Protein AF-A0A1G1SVS0-F1 (afdb_monomer_lite)

Radius of gyration: 19.24 Å; chains: 1; bounding box: 48×34×49 Å

Structure (mmCIF, N/CA/C/O backbone):
data_AF-A0A1G1SVS0-F1
#
_entry.id   AF-A0A1G1SVS0-F1
#
loop_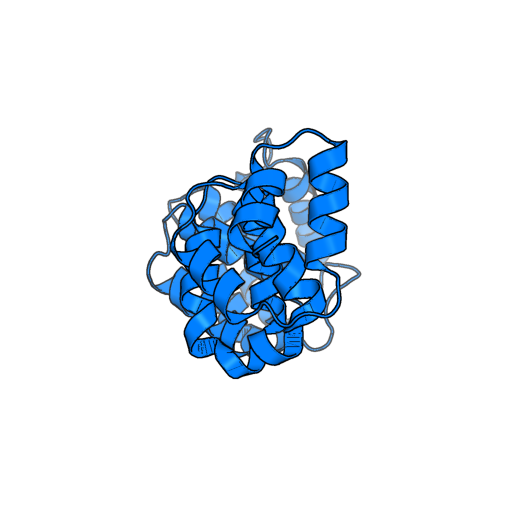
_atom_site.group_PDB
_atom_site.id
_atom_site.type_symbol
_atom_site.label_atom_id
_atom_site.label_alt_id
_atom_site.label_comp_id
_atom_site.label_asym_id
_atom_site.label_entity_id
_atom_site.label_seq_id
_atom_site.pdbx_PDB_ins_code
_atom_site.Cartn_x
_atom_site.Cartn_y
_atom_site.Cartn_z
_atom_site.occupancy
_atom_site.B_iso_or_equiv
_atom_site.auth_seq_id
_atom_site.auth_comp_id
_atom_site.auth_asym_id
_atom_site.auth_atom_id
_atom_site.pdbx_PDB_model_num
ATOM 1 N N . MET A 1 1 ? -18.507 10.002 26.549 1.00 77.00 1 MET A N 1
ATOM 2 C CA . MET A 1 1 ? -19.129 10.012 25.207 1.00 77.00 1 MET A CA 1
ATOM 3 C C . MET A 1 1 ? -18.741 8.711 24.516 1.00 77.00 1 MET A C 1
ATOM 5 O O . MET A 1 1 ? -17.647 8.225 24.790 1.00 77.00 1 MET A O 1
ATOM 9 N N . ASP A 1 2 ? -19.626 8.103 23.727 1.00 88.88 2 ASP A N 1
ATOM 10 C CA . ASP A 1 2 ? -19.301 6.866 23.001 1.00 88.88 2 ASP A CA 1
ATOM 11 C C . ASP A 1 2 ? -18.338 7.143 21.829 1.00 88.88 2 ASP A C 1
ATOM 13 O O . ASP A 1 2 ? -18.106 8.294 21.451 1.00 88.88 2 ASP A O 1
ATOM 17 N N . THR A 1 3 ? -17.722 6.098 21.269 1.00 87.56 3 THR A N 1
ATOM 18 C CA . THR A 1 3 ? -16.727 6.240 20.186 1.00 87.56 3 THR A CA 1
ATOM 19 C C . THR A 1 3 ? -17.317 6.907 18.947 1.00 87.56 3 THR A C 1
ATOM 21 O O . THR A 1 3 ? -16.656 7.743 18.332 1.00 87.56 3 THR A O 1
ATOM 24 N N . ARG A 1 4 ? -18.580 6.610 18.614 1.00 86.94 4 ARG A N 1
ATOM 25 C CA . ARG A 1 4 ? -19.286 7.235 17.486 1.00 86.94 4 ARG A CA 1
ATOM 26 C C . ARG A 1 4 ? -19.493 8.736 17.703 1.00 86.94 4 ARG A C 1
ATOM 28 O O . ARG A 1 4 ? -19.224 9.509 16.788 1.00 86.94 4 ARG A O 1
ATOM 35 N N . GLY A 1 5 ? -19.901 9.166 18.898 1.00 86.19 5 GLY A N 1
ATOM 36 C CA . GLY A 1 5 ? -20.032 10.582 19.242 1.00 86.19 5 GLY A CA 1
ATOM 37 C C . GLY A 1 5 ? -18.696 11.325 19.203 1.00 86.19 5 GLY A C 1
ATOM 38 O O . GLY A 1 5 ? -18.615 12.413 18.635 1.00 86.19 5 GLY A O 1
ATOM 39 N N . LEU A 1 6 ? -17.624 10.712 19.716 1.00 88.69 6 LEU A N 1
ATOM 40 C CA . LEU A 1 6 ? -16.278 11.291 19.640 1.00 88.69 6 LEU A CA 1
ATOM 41 C C . LEU A 1 6 ? -15.803 11.430 18.190 1.00 88.69 6 LEU A C 1
ATOM 43 O O . LEU A 1 6 ? -15.316 12.486 17.798 1.00 88.69 6 LEU A O 1
ATOM 47 N N . LEU A 1 7 ? -15.993 10.405 17.359 1.00 87.19 7 LEU A N 1
ATOM 48 C CA . LEU A 1 7 ? -15.605 10.466 15.949 1.00 87.19 7 LEU A CA 1
ATOM 49 C C . LEU A 1 7 ? -16.485 11.417 15.132 1.00 87.19 7 LEU A C 1
ATOM 51 O O . LEU A 1 7 ? -16.004 12.035 14.183 1.00 87.19 7 LEU A O 1
ATOM 55 N N . TRP A 1 8 ? -17.744 11.609 15.525 1.00 88.50 8 TRP A N 1
ATOM 56 C CA . TRP A 1 8 ? -18.583 12.651 14.946 1.00 88.50 8 TRP A CA 1
ATOM 57 C C . TRP A 1 8 ? -18.017 14.049 15.224 1.00 88.50 8 TRP A C 1
ATOM 59 O O . TRP A 1 8 ? -17.939 14.850 14.289 1.00 88.50 8 TRP A O 1
ATOM 69 N N . LEU A 1 9 ? -17.554 14.319 16.454 1.00 87.88 9 LEU A N 1
ATOM 70 C CA . LEU A 1 9 ? -16.856 15.566 16.799 1.00 87.88 9 LEU A CA 1
ATOM 71 C C . LEU A 1 9 ? -15.530 15.702 16.046 1.00 87.88 9 LEU A C 1
ATOM 73 O O . LEU A 1 9 ? -15.202 16.783 15.568 1.00 87.88 9 LEU A O 1
ATOM 77 N N . VAL A 1 10 ? -14.798 14.604 15.853 1.00 85.50 10 VAL A N 1
ATOM 78 C CA . VAL A 1 10 ? -13.591 14.601 15.016 1.00 85.50 10 VAL A CA 1
ATOM 79 C C . VAL A 1 10 ? -13.916 14.989 13.570 1.00 85.50 10 VAL A C 1
ATOM 81 O O . VAL A 1 10 ? -13.176 15.754 12.957 1.00 85.50 10 VAL A O 1
ATOM 84 N N . GLY A 1 11 ? -15.016 14.484 13.011 1.00 84.69 11 GLY A N 1
ATOM 85 C CA . GLY A 1 11 ? -15.427 14.779 11.640 1.00 84.69 11 GLY A CA 1
ATOM 86 C C . GLY A 1 11 ? -15.972 16.197 11.451 1.00 84.69 11 GLY A C 1
ATOM 87 O O . GLY A 1 11 ? -15.634 16.851 10.464 1.00 84.69 11 GLY A O 1
ATOM 88 N N . ASN A 1 12 ? -16.798 16.667 12.392 1.00 87.69 12 ASN A N 1
ATOM 89 C CA . ASN A 1 12 ? -17.713 17.800 12.192 1.00 87.69 12 ASN A CA 1
ATOM 90 C C . ASN A 1 12 ? -17.598 18.909 13.248 1.00 87.69 12 ASN A C 1
ATOM 92 O O . ASN A 1 12 ? -18.193 19.970 13.074 1.00 87.69 12 ASN A O 1
ATOM 96 N N . GLY A 1 13 ? -16.878 18.665 14.342 1.00 84.62 13 GLY A N 1
ATOM 97 C CA . GLY A 1 13 ? -16.718 19.614 15.435 1.00 84.62 13 GLY A CA 1
ATOM 98 C C . GLY A 1 13 ? -15.754 20.752 15.108 1.00 84.62 13 GLY A C 1
ATOM 99 O O . GLY A 1 13 ? -14.984 20.714 14.139 1.00 84.62 13 GLY A O 1
ATOM 100 N N . SER A 1 14 ? -15.790 21.769 15.964 1.00 88.88 14 SER A N 1
ATOM 101 C CA . SER A 1 14 ? -14.784 22.827 16.038 1.00 88.88 14 SER A CA 1
ATOM 102 C C . SER A 1 14 ? -13.388 22.263 16.331 1.00 88.88 14 SER A C 1
ATOM 104 O O . SER A 1 14 ? -13.218 21.095 16.682 1.00 88.88 14 SER A O 1
ATOM 106 N N . GLN A 1 15 ? -12.356 23.096 16.190 1.00 84.44 15 GLN A N 1
ATOM 107 C CA . GLN A 1 15 ? -10.979 22.672 16.452 1.00 84.44 15 GLN A CA 1
ATOM 108 C C . GLN A 1 15 ? -10.775 22.207 17.906 1.00 84.44 15 GLN A C 1
ATOM 110 O O . GLN A 1 15 ? -10.107 21.199 18.132 1.00 84.44 15 GLN A O 1
ATOM 115 N N . ASP A 1 16 ? -11.395 22.881 18.874 1.00 88.25 16 ASP A N 1
ATOM 116 C CA . ASP A 1 16 ? -11.305 22.504 20.289 1.00 88.25 16 ASP A CA 1
ATOM 117 C C . ASP A 1 16 ? -12.024 21.176 20.562 1.00 88.25 16 ASP A C 1
ATOM 119 O O . ASP A 1 16 ? -11.475 20.298 21.228 1.00 88.25 16 ASP A O 1
ATOM 123 N N . GLU A 1 17 ? -13.217 20.984 19.989 1.00 89.06 17 GLU A N 1
ATOM 124 C CA . GLU A 1 17 ? -13.961 19.720 20.086 1.00 89.06 17 GLU A CA 1
ATOM 125 C C . GLU A 1 17 ? -13.204 18.564 19.427 1.00 89.06 17 GLU A C 1
ATOM 127 O O . GLU A 1 17 ? -13.187 17.457 19.960 1.00 89.06 17 GLU A O 1
ATOM 132 N N . PHE A 1 18 ? -12.531 18.821 18.303 1.00 85.31 18 PHE A N 1
ATOM 133 C CA . PHE A 1 18 ? -11.664 17.849 17.646 1.00 85.31 18 PHE A CA 1
ATOM 134 C C . PHE A 1 18 ? -10.522 17.405 18.567 1.00 85.31 18 PHE A C 1
ATOM 136 O O . PHE A 1 18 ? -10.304 16.204 18.728 1.00 85.31 18 PHE A O 1
ATOM 143 N N . HIS A 1 19 ? -9.811 18.344 19.201 1.00 85.06 19 HIS A N 1
ATOM 144 C CA . HIS A 1 19 ? -8.707 18.009 20.104 1.00 85.06 19 HIS A CA 1
ATOM 145 C C . HIS A 1 19 ? -9.191 17.249 21.345 1.00 85.06 19 HIS A C 1
ATOM 147 O O . HIS A 1 19 ? -8.640 16.195 21.661 1.00 85.06 19 HIS A O 1
ATOM 153 N N . GLN A 1 20 ? -10.272 17.707 21.983 1.00 88.56 20 GLN A N 1
ATOM 154 C CA . GLN A 1 20 ? -10.871 17.010 23.128 1.00 88.56 20 GLN A CA 1
ATOM 155 C C . GLN A 1 20 ? -11.375 15.610 22.764 1.00 88.56 20 GLN A C 1
ATOM 157 O O . GLN A 1 20 ? -11.298 14.688 23.579 1.00 88.56 20 GLN A O 1
ATOM 162 N N . ALA A 1 21 ? -11.910 15.434 21.553 1.00 87.88 21 ALA A N 1
ATOM 163 C CA . ALA A 1 21 ? -12.371 14.136 21.092 1.00 87.88 21 ALA A CA 1
ATOM 164 C C . ALA A 1 21 ? -11.205 13.171 20.846 1.00 87.88 21 ALA A C 1
ATOM 166 O O . ALA A 1 21 ? -11.308 12.001 21.208 1.00 87.88 21 ALA A O 1
ATOM 167 N N . LEU A 1 22 ? -10.084 13.652 20.297 1.00 83.88 22 LEU A N 1
ATOM 168 C CA . LEU A 1 22 ? -8.873 12.843 20.138 1.00 83.88 22 LEU A CA 1
ATOM 169 C C . LEU A 1 22 ? -8.280 12.410 21.482 1.00 83.88 22 LEU A C 1
ATOM 171 O O . LEU A 1 22 ? -7.935 11.241 21.627 1.00 83.88 22 LEU A O 1
ATOM 175 N N . GLU A 1 23 ? -8.210 13.307 22.467 1.00 85.81 23 GLU A N 1
ATOM 176 C CA . GLU A 1 23 ? -7.739 12.967 23.819 1.00 85.81 23 GLU A CA 1
ATOM 177 C C . GLU A 1 23 ? -8.610 11.880 24.462 1.00 85.81 23 GLU A C 1
ATOM 179 O O . GLU A 1 23 ? -8.099 10.920 25.034 1.00 85.81 23 GLU A O 1
ATOM 184 N N . GLN A 1 24 ? -9.933 11.978 24.311 1.00 87.06 24 GLN A N 1
ATOM 185 C CA . GLN A 1 24 ? -10.859 10.962 24.817 1.00 87.06 24 GLN A CA 1
ATOM 186 C C . GLN A 1 24 ? -10.792 9.642 24.039 1.00 87.06 24 GLN A C 1
ATOM 188 O O . GLN A 1 24 ? -11.036 8.583 24.608 1.00 87.06 24 GLN A O 1
ATOM 193 N N . LEU A 1 25 ? -10.463 9.662 22.747 1.00 86.12 25 LEU A N 1
ATOM 194 C CA . LEU A 1 25 ? -10.218 8.433 21.984 1.00 86.12 25 LEU A CA 1
ATOM 195 C C . LEU A 1 25 ? -8.907 7.740 22.407 1.00 86.12 25 LEU A C 1
ATOM 197 O O . LEU A 1 25 ? -8.748 6.540 22.169 1.00 86.12 25 LEU A O 1
ATOM 201 N N . ASP A 1 26 ? -7.999 8.464 23.067 1.00 81.69 26 ASP A N 1
ATOM 202 C CA . ASP A 1 26 ? -6.721 7.961 23.585 1.00 81.69 26 ASP A CA 1
ATOM 203 C C . ASP A 1 26 ? -6.761 7.569 25.082 1.00 81.69 26 ASP A C 1
ATOM 205 O O . ASP A 1 26 ? -5.770 7.106 25.640 1.00 81.69 26 ASP A O 1
ATOM 209 N N . ASP A 1 27 ? -7.924 7.658 25.736 1.00 84.12 27 ASP A N 1
ATOM 210 C CA . ASP A 1 27 ? -8.143 7.506 27.191 1.00 84.12 27 ASP A CA 1
ATOM 211 C C . ASP A 1 27 ? -7.870 6.112 27.809 1.00 84.12 27 ASP A C 1
ATOM 213 O O . ASP A 1 27 ? -8.258 5.839 28.944 1.00 84.12 27 ASP A O 1
ATOM 217 N N . GLY A 1 28 ? -7.211 5.203 27.089 1.00 74.62 28 GLY A N 1
ATOM 218 C CA . GLY A 1 28 ? -6.946 3.838 27.568 1.00 74.62 28 GLY A CA 1
ATOM 219 C C . GLY A 1 28 ? -8.071 2.827 27.319 1.00 74.62 28 GLY A C 1
ATOM 220 O O . GLY A 1 28 ? -7.813 1.628 27.420 1.00 74.62 28 GLY A O 1
ATOM 221 N N . ASN A 1 29 ? -9.280 3.257 26.936 1.00 83.88 29 ASN A N 1
ATOM 222 C CA . ASN A 1 29 ? -10.368 2.322 26.646 1.00 83.88 29 ASN A CA 1
ATOM 223 C C . ASN A 1 29 ? -10.099 1.533 25.357 1.00 83.88 29 ASN A C 1
ATOM 225 O O . ASN A 1 29 ? -9.606 2.073 24.363 1.00 83.88 29 ASN A O 1
ATOM 229 N N . ASN A 1 30 ? -10.431 0.238 25.360 1.00 89.50 30 ASN A N 1
ATOM 230 C CA . ASN A 1 30 ? -10.335 -0.590 24.162 1.00 89.50 30 ASN A CA 1
ATOM 231 C C . ASN A 1 30 ? -11.532 -0.316 23.240 1.00 89.50 30 ASN A C 1
ATOM 233 O O . ASN A 1 30 ? -12.653 -0.697 23.561 1.00 89.50 30 ASN A O 1
ATOM 237 N N . ARG A 1 31 ? -11.273 0.329 22.100 1.00 92.75 31 ARG A N 1
ATOM 238 C CA . ARG A 1 31 ? -12.267 0.730 21.093 1.00 92.75 31 ARG A CA 1
ATOM 239 C C . ARG A 1 31 ? -12.054 0.016 19.751 1.00 92.75 31 ARG A C 1
ATOM 241 O O . ARG A 1 31 ? -12.618 0.424 18.745 1.00 92.75 31 ARG A O 1
ATOM 248 N N . TYR A 1 32 ? -11.220 -1.027 19.719 1.00 94.44 32 TYR A N 1
ATOM 249 C CA . TYR A 1 32 ? -10.745 -1.662 18.485 1.00 94.44 32 TYR A CA 1
ATOM 250 C C . TYR A 1 32 ? -11.874 -2.083 17.530 1.00 94.44 32 TYR A C 1
ATOM 252 O O . TYR A 1 32 ? -11.902 -1.635 16.386 1.00 94.44 32 TYR A O 1
ATOM 260 N N . SER A 1 33 ? -12.833 -2.885 18.004 1.00 94.62 33 SER A N 1
ATOM 261 C CA . SER A 1 33 ? -13.932 -3.382 17.165 1.00 94.62 33 SER A CA 1
ATOM 262 C C . SER A 1 33 ? -14.814 -2.250 16.633 1.00 94.62 33 SER A C 1
ATOM 264 O O . SER A 1 33 ? -15.162 -2.243 15.458 1.00 94.62 33 SER A O 1
ATOM 266 N N . GLU A 1 34 ? -15.102 -1.247 17.467 1.00 94.44 34 GLU A N 1
ATOM 267 C CA . GLU A 1 34 ? -15.905 -0.082 17.079 1.00 94.44 34 GLU A CA 1
ATOM 268 C C . GLU A 1 34 ? -15.209 0.746 15.987 1.00 94.44 34 GLU A C 1
ATOM 270 O O . GLU A 1 34 ? -15.863 1.247 15.077 1.00 94.44 34 GLU A O 1
ATOM 275 N N . LEU A 1 35 ? -13.876 0.870 16.034 1.00 95.19 35 LEU A N 1
ATOM 276 C CA . LEU A 1 35 ? -13.105 1.547 14.986 1.00 95.19 35 LEU A CA 1
ATOM 277 C C . LEU A 1 35 ? -13.173 0.792 13.652 1.00 95.19 35 LEU A C 1
ATOM 279 O O . LEU A 1 35 ? -13.313 1.430 12.610 1.00 95.19 35 LEU A O 1
ATOM 283 N N . LEU A 1 36 ? -13.098 -0.544 13.670 1.00 96.88 36 LEU A N 1
ATOM 284 C CA . LEU A 1 36 ? -13.235 -1.355 12.454 1.00 96.88 36 LEU A CA 1
ATOM 285 C C . LEU A 1 36 ? -14.641 -1.256 11.852 1.00 96.88 36 LEU A C 1
ATOM 287 O O . LEU A 1 36 ? -14.769 -1.085 10.641 1.00 96.88 36 LEU A O 1
ATOM 291 N N . GLU A 1 37 ? -15.682 -1.303 12.687 1.00 96.06 37 GLU A N 1
ATOM 292 C CA . GLU A 1 37 ? -17.070 -1.095 12.253 1.00 96.06 37 GLU A CA 1
ATOM 293 C C . GLU A 1 37 ? -17.245 0.276 11.591 1.00 96.06 37 GLU A C 1
ATOM 295 O O . GLU A 1 37 ? -17.823 0.387 10.512 1.00 96.06 37 GLU A O 1
ATOM 300 N N . ILE A 1 38 ? -16.684 1.330 12.190 1.00 94.44 38 ILE A N 1
ATOM 301 C CA . ILE A 1 38 ? -16.775 2.682 11.632 1.00 94.44 38 ILE A CA 1
ATOM 302 C C . ILE A 1 38 ? -16.002 2.797 10.317 1.00 94.44 38 ILE A C 1
ATOM 304 O O . ILE A 1 38 ? -16.480 3.470 9.407 1.00 94.44 38 ILE A O 1
ATOM 308 N N . ILE A 1 39 ? -14.849 2.138 10.172 1.00 96.25 39 ILE A N 1
ATOM 309 C CA . ILE A 1 39 ? -14.136 2.089 8.886 1.00 96.25 39 ILE A CA 1
ATOM 310 C C . ILE A 1 39 ? -14.988 1.411 7.809 1.00 96.25 39 ILE A C 1
ATOM 312 O O . ILE A 1 39 ? -15.012 1.883 6.676 1.00 96.25 39 ILE A O 1
ATOM 316 N N . ALA A 1 40 ? -15.703 0.339 8.155 1.00 96.31 40 ALA A N 1
ATOM 317 C CA . ALA A 1 40 ? -16.560 -0.377 7.216 1.00 96.31 40 ALA A CA 1
ATOM 318 C C . ALA A 1 40 ? -17.802 0.429 6.781 1.00 96.31 40 ALA A C 1
ATOM 320 O O . ALA A 1 40 ? -18.284 0.252 5.663 1.00 96.31 40 ALA A O 1
ATOM 321 N N . GLU A 1 41 ? -18.327 1.301 7.648 1.00 94.94 41 GLU A N 1
ATOM 322 C CA . GLU A 1 41 ? -19.583 2.035 7.420 1.00 94.94 41 GLU A CA 1
ATOM 323 C C . GLU A 1 41 ? -19.389 3.488 6.951 1.00 94.94 41 GLU A C 1
ATOM 325 O O . GLU A 1 41 ? -20.282 4.069 6.328 1.00 94.94 41 GLU A O 1
ATOM 330 N N . SER A 1 42 ? -18.262 4.118 7.288 1.00 92.19 42 SER A N 1
ATOM 331 C CA . SER A 1 42 ? -18.071 5.559 7.111 1.00 92.19 42 SER A CA 1
ATOM 332 C C . SER A 1 42 ? -17.693 5.933 5.681 1.00 92.19 42 SER A C 1
ATOM 334 O O . SER A 1 42 ? -16.734 5.422 5.111 1.00 92.19 42 SER A O 1
ATOM 336 N N . SER A 1 43 ? -18.375 6.945 5.143 1.00 92.00 43 SER A N 1
ATOM 337 C CA . SER A 1 43 ? -17.992 7.633 3.904 1.00 92.00 43 SER A CA 1
ATOM 338 C C . SER A 1 43 ? -17.229 8.943 4.152 1.00 92.00 43 SER A C 1
ATOM 340 O O . SER A 1 43 ? -16.999 9.711 3.220 1.00 92.00 43 SER A O 1
ATOM 342 N N . ASN A 1 44 ? -16.905 9.268 5.410 1.00 92.56 44 ASN A N 1
ATOM 343 C CA . ASN A 1 44 ? -16.228 10.511 5.777 1.00 92.56 44 ASN A CA 1
ATOM 344 C C . ASN A 1 44 ? -14.718 10.277 5.926 1.00 92.56 44 ASN A C 1
ATOM 346 O O . ASN A 1 44 ? -14.273 9.676 6.906 1.00 92.56 44 ASN A O 1
ATOM 350 N N . ASN A 1 45 ? -13.931 10.819 4.994 1.00 93.44 45 ASN A N 1
ATOM 351 C CA . ASN A 1 45 ? -12.476 10.637 4.950 1.00 93.44 45 ASN A CA 1
ATOM 352 C C . ASN A 1 45 ? -11.755 11.126 6.211 1.00 93.44 45 ASN A C 1
ATOM 354 O O . ASN A 1 45 ? -10.788 10.504 6.639 1.00 93.44 45 ASN A O 1
ATOM 358 N N . ARG A 1 46 ? -12.235 12.194 6.861 1.00 91.19 46 ARG A N 1
ATOM 359 C CA . ARG A 1 46 ? -11.635 12.692 8.109 1.00 91.19 46 ARG A CA 1
ATOM 360 C C . ARG A 1 46 ? -11.814 11.689 9.247 1.00 91.19 46 ARG A C 1
ATOM 362 O O . ARG A 1 46 ? -10.880 11.454 10.008 1.00 91.19 46 ARG A O 1
ATOM 369 N N . ILE A 1 47 ? -12.991 11.064 9.331 1.00 92.75 47 ILE A N 1
ATOM 370 C CA . ILE A 1 47 ? -13.261 9.988 10.294 1.00 92.75 47 ILE A CA 1
ATOM 371 C C . ILE A 1 47 ? -12.398 8.765 9.972 1.00 92.75 47 ILE A C 1
ATOM 373 O O . ILE A 1 47 ? -11.755 8.236 10.878 1.00 92.75 47 ILE A O 1
ATOM 377 N N . LEU A 1 48 ? -12.337 8.348 8.701 1.00 95.69 48 LEU A N 1
ATOM 378 C CA . LEU A 1 48 ? -11.517 7.211 8.264 1.00 95.69 48 LEU A CA 1
ATOM 379 C C . LEU A 1 48 ? -10.038 7.420 8.600 1.00 95.69 48 LEU A C 1
ATOM 381 O O . LEU A 1 48 ? -9.419 6.551 9.210 1.00 95.69 48 LEU A O 1
ATOM 385 N N . PHE A 1 49 ? -9.493 8.595 8.277 1.00 94.31 49 PHE A N 1
ATOM 386 C CA . PHE A 1 49 ? -8.120 8.974 8.600 1.00 94.31 49 PHE A CA 1
ATOM 387 C C . PHE A 1 49 ? -7.843 8.842 10.101 1.00 94.31 49 PHE A C 1
ATOM 389 O O . PHE A 1 49 ? -6.869 8.201 10.495 1.00 94.31 49 PHE A O 1
ATOM 396 N N . CYS A 1 50 ? -8.713 9.397 10.949 1.00 92.31 50 CYS A N 1
ATOM 397 C CA . CYS A 1 50 ? -8.538 9.323 12.396 1.00 92.31 50 CYS A CA 1
ATOM 398 C C . CYS A 1 50 ? -8.670 7.894 12.936 1.00 92.31 50 CYS A C 1
ATOM 400 O O . CYS A 1 50 ? -7.880 7.509 13.796 1.00 92.31 50 CYS A O 1
ATOM 402 N N . CYS A 1 51 ? -9.602 7.090 12.417 1.00 95.00 51 CYS A N 1
ATOM 403 C CA . CYS A 1 51 ? -9.726 5.685 12.810 1.00 95.00 51 CYS A CA 1
ATOM 404 C C . CYS A 1 51 ? -8.449 4.908 12.477 1.00 95.00 51 CYS A C 1
ATOM 406 O O . CYS A 1 51 ? -7.902 4.229 13.344 1.00 95.00 51 CYS A O 1
ATOM 408 N N . LEU A 1 52 ? -7.931 5.059 11.254 1.00 96.88 52 LEU A N 1
ATOM 409 C CA . LEU A 1 52 ? -6.691 4.410 10.825 1.00 96.88 52 LEU A CA 1
ATOM 410 C C . LEU A 1 52 ? -5.489 4.866 11.664 1.00 96.88 52 LEU A C 1
ATOM 412 O O . LEU A 1 52 ? -4.699 4.034 12.099 1.00 96.88 52 LEU A O 1
ATOM 416 N N . GLU A 1 53 ? -5.368 6.165 11.948 1.00 94.69 53 GLU A N 1
ATOM 417 C CA . GLU A 1 53 ? -4.298 6.709 12.794 1.00 94.69 53 GLU A CA 1
ATOM 418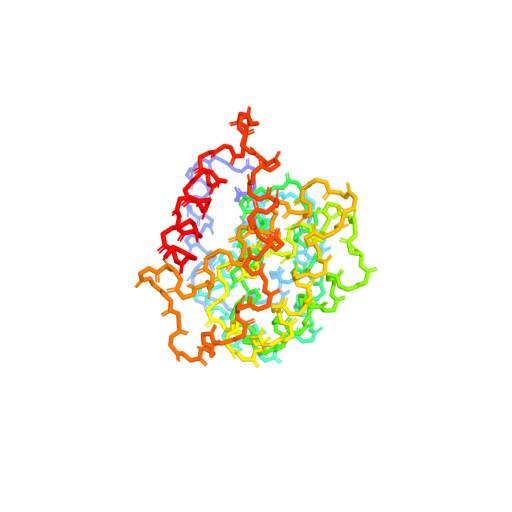 C C . GLU A 1 53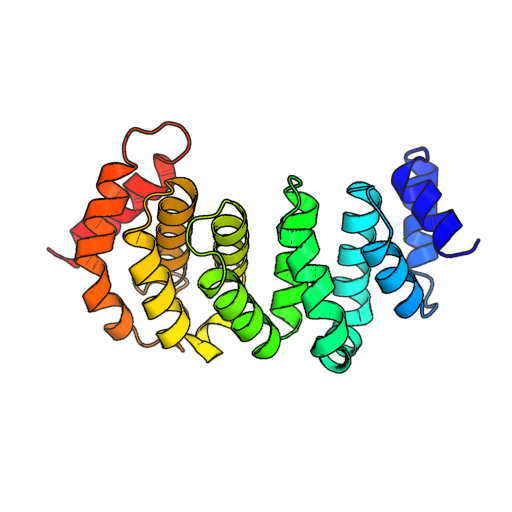 ? -4.316 6.098 14.204 1.00 94.69 53 GLU A C 1
ATOM 420 O O . GLU A 1 53 ? -3.267 5.717 14.731 1.00 94.69 53 GLU A O 1
ATOM 425 N N . ILE A 1 54 ? -5.500 5.975 14.814 1.00 92.88 54 ILE A N 1
ATOM 426 C CA . ILE A 1 54 ? -5.661 5.368 16.142 1.00 92.88 54 ILE A CA 1
ATOM 427 C C . ILE A 1 54 ? -5.321 3.874 16.092 1.00 92.88 54 ILE A C 1
ATOM 429 O O . ILE A 1 54 ? -4.581 3.393 16.952 1.00 92.88 54 ILE A O 1
ATOM 433 N N . LEU A 1 55 ? -5.803 3.148 15.075 1.00 95.50 55 LEU A N 1
ATOM 434 C CA . LEU A 1 55 ? -5.489 1.729 14.874 1.00 95.50 55 LEU A CA 1
ATOM 435 C C . LEU A 1 55 ? -3.981 1.484 14.770 1.00 95.50 55 LEU A C 1
ATOM 437 O O . LEU A 1 55 ? -3.452 0.635 15.484 1.00 95.50 55 LEU A O 1
ATOM 441 N N . ILE A 1 56 ? -3.281 2.274 13.955 1.00 95.31 56 ILE A N 1
ATOM 442 C CA . ILE A 1 56 ? -1.826 2.179 13.771 1.00 95.31 56 ILE A CA 1
ATOM 443 C C . ILE A 1 56 ? -1.081 2.436 15.086 1.00 95.31 56 ILE A C 1
ATOM 445 O O . ILE A 1 56 ? -0.141 1.714 15.411 1.00 95.31 56 ILE A O 1
ATOM 449 N N . LYS A 1 57 ? -1.483 3.461 15.848 1.00 93.25 57 LYS A N 1
ATOM 450 C CA . L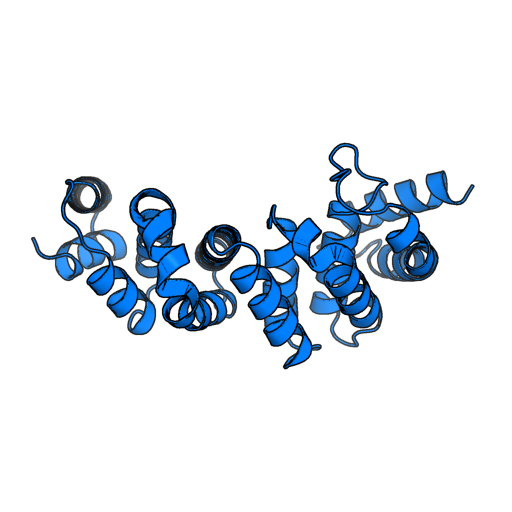YS A 1 57 ? -0.773 3.872 17.070 1.00 93.25 57 LYS A CA 1
ATOM 451 C C . LYS A 1 57 ? -1.026 2.964 18.266 1.00 93.25 57 LYS A C 1
ATOM 453 O O . LYS A 1 57 ? -0.115 2.760 19.064 1.00 93.25 57 LYS A O 1
ATOM 458 N N . ARG A 1 58 ? -2.257 2.473 18.429 1.00 93.00 58 ARG A N 1
ATOM 459 C CA . ARG A 1 58 ? -2.699 1.818 19.673 1.00 93.00 58 ARG A CA 1
ATOM 460 C C . ARG A 1 58 ? -2.931 0.322 19.527 1.00 93.00 58 ARG A C 1
ATOM 462 O O . ARG A 1 58 ? -2.826 -0.397 20.515 1.00 93.00 58 ARG A O 1
ATOM 469 N N . TYR A 1 59 ? -3.231 -0.143 18.316 1.00 95.62 59 TYR A N 1
ATOM 470 C CA . TYR A 1 59 ? -3.744 -1.491 18.084 1.00 95.62 59 TYR A CA 1
ATOM 471 C C . TYR A 1 59 ? -2.912 -2.293 17.074 1.00 95.62 59 TYR A C 1
ATOM 473 O O . TYR A 1 59 ? -3.428 -3.212 16.447 1.00 95.62 59 TYR A O 1
ATOM 481 N N . ALA A 1 60 ? -1.617 -1.988 16.924 1.00 94.88 60 ALA A N 1
ATOM 482 C CA . ALA A 1 60 ? -0.736 -2.668 15.968 1.00 94.88 60 ALA A CA 1
ATOM 483 C C . ALA A 1 60 ? -0.719 -4.201 16.137 1.00 94.88 60 ALA A C 1
ATOM 485 O O . ALA A 1 60 ? -0.812 -4.931 15.155 1.00 94.88 60 ALA A O 1
ATOM 486 N N . VAL A 1 61 ? -0.668 -4.695 17.380 1.00 95.75 61 VAL A N 1
ATOM 487 C CA . VAL A 1 61 ? -0.684 -6.142 17.661 1.00 95.75 61 VAL A CA 1
ATOM 488 C C . VAL A 1 61 ? -2.048 -6.761 17.341 1.00 95.75 61 VAL A C 1
ATOM 490 O O . VAL A 1 61 ? -2.102 -7.843 16.765 1.00 95.75 61 VAL A O 1
ATOM 493 N N . GLN A 1 62 ? -3.160 -6.091 17.675 1.00 96.75 62 GLN A N 1
ATOM 494 C CA . GLN A 1 62 ? -4.485 -6.594 17.292 1.00 96.75 62 GLN A CA 1
ATOM 495 C C . GLN A 1 62 ? -4.674 -6.597 15.771 1.00 96.75 62 GLN A C 1
ATOM 497 O O . GLN A 1 62 ? -5.172 -7.580 15.240 1.00 96.75 62 GLN A O 1
ATOM 502 N N . LEU A 1 63 ? -4.216 -5.557 15.061 1.00 96.81 63 LEU A N 1
ATOM 503 C CA . LEU A 1 63 ? -4.228 -5.515 13.594 1.00 96.81 63 LEU A CA 1
ATOM 504 C C . LEU A 1 63 ? -3.546 -6.749 12.988 1.00 96.81 63 LEU A C 1
ATOM 506 O O . LEU A 1 63 ? -4.095 -7.341 12.066 1.00 96.81 63 LEU A O 1
ATOM 510 N N . GLN A 1 64 ? -2.389 -7.152 13.521 1.00 96.19 64 GLN A N 1
ATOM 511 C CA . GLN A 1 64 ? -1.677 -8.353 13.071 1.00 96.19 64 GLN A CA 1
ATOM 512 C C . GLN A 1 64 ? -2.463 -9.641 13.334 1.00 96.19 64 GLN A C 1
ATOM 514 O O . GLN A 1 64 ? -2.548 -10.492 12.451 1.00 96.19 64 GLN A O 1
ATOM 519 N N . ASN A 1 65 ? -3.040 -9.785 14.530 1.00 96.88 65 ASN A N 1
ATOM 520 C CA . ASN A 1 65 ? -3.809 -10.978 14.897 1.00 96.88 65 ASN A CA 1
ATOM 521 C C . ASN A 1 65 ? -5.089 -11.131 14.064 1.00 96.88 65 ASN A C 1
ATOM 523 O O . ASN A 1 65 ? -5.474 -12.254 13.746 1.00 96.88 65 ASN A O 1
ATOM 527 N N . ASP A 1 66 ? -5.701 -10.012 13.675 1.00 97.62 66 ASP A N 1
ATOM 528 C CA . ASP A 1 66 ? -6.960 -9.969 12.930 1.00 97.62 66 ASP A CA 1
ATOM 529 C C . ASP A 1 66 ? -6.745 -9.632 11.441 1.00 97.62 66 ASP A C 1
ATOM 531 O O . ASP A 1 66 ? -7.634 -9.080 10.785 1.00 97.62 66 ASP A O 1
ATOM 535 N N . ALA A 1 67 ? -5.571 -9.971 10.886 1.00 97.38 67 ALA A N 1
ATOM 536 C CA . ALA A 1 67 ? -5.178 -9.666 9.505 1.00 97.38 67 ALA A CA 1
ATOM 537 C C . ALA A 1 67 ? -6.272 -10.018 8.476 1.00 97.38 67 ALA A C 1
ATOM 539 O O . ALA A 1 67 ? -6.598 -9.196 7.618 1.00 97.38 67 ALA A O 1
ATOM 540 N N . ASP A 1 68 ? -6.892 -11.194 8.606 1.00 97.19 68 ASP A N 1
ATOM 541 C CA . ASP A 1 68 ? -7.937 -11.681 7.693 1.00 97.19 68 ASP A CA 1
ATOM 542 C C . ASP A 1 68 ? -9.185 -10.782 7.662 1.00 97.19 68 ASP A C 1
ATOM 544 O O . ASP A 1 68 ? -9.861 -10.684 6.636 1.00 97.19 68 ASP A O 1
ATOM 548 N N . VAL A 1 69 ? -9.487 -10.101 8.771 1.00 96.75 69 VAL A N 1
ATOM 549 C CA . VAL A 1 69 ? -10.630 -9.184 8.890 1.00 96.75 69 VAL A CA 1
ATOM 550 C C . VAL A 1 69 ? -10.256 -7.787 8.405 1.00 96.75 69 VAL A C 1
ATOM 552 O O . VAL A 1 69 ? -11.046 -7.133 7.723 1.00 96.75 69 VAL A O 1
ATOM 555 N N . VAL A 1 70 ? -9.054 -7.311 8.740 1.00 97.88 70 VAL A N 1
ATOM 556 C CA . VAL A 1 70 ? -8.667 -5.920 8.467 1.00 97.88 70 VAL A CA 1
ATOM 557 C C . VAL A 1 70 ? -8.173 -5.696 7.042 1.00 97.88 70 VAL A C 1
ATOM 559 O O . VAL A 1 70 ? -8.404 -4.622 6.491 1.00 97.88 70 VAL A O 1
ATOM 562 N N . ILE A 1 71 ? -7.541 -6.687 6.405 1.00 98.31 71 ILE A N 1
ATOM 563 C CA . ILE A 1 71 ? -6.999 -6.545 5.044 1.00 98.31 71 ILE A CA 1
ATOM 564 C C . ILE A 1 71 ? -8.067 -6.069 4.041 1.00 98.31 71 ILE A C 1
ATOM 566 O O . ILE A 1 71 ? -7.807 -5.078 3.354 1.00 98.31 71 ILE A O 1
ATOM 570 N N . PRO A 1 72 ? -9.269 -6.678 3.953 1.00 97.75 72 PRO A N 1
ATOM 571 C CA . PRO A 1 72 ? -10.308 -6.213 3.031 1.00 97.75 72 PRO A CA 1
ATOM 572 C C . PRO A 1 72 ? -10.724 -4.751 3.255 1.00 97.75 72 PRO A C 1
ATOM 574 O O . PRO A 1 72 ? -10.944 -4.013 2.289 1.00 97.75 72 PRO A O 1
ATOM 577 N N . LEU A 1 73 ? -10.787 -4.311 4.516 1.00 97.81 73 LEU A N 1
ATOM 578 C CA . LEU A 1 73 ? -11.115 -2.927 4.871 1.00 97.81 73 LEU A CA 1
ATOM 579 C C . LEU A 1 73 ? -10.016 -1.971 4.394 1.00 97.81 73 LEU A C 1
ATOM 581 O O . LEU A 1 73 ? -10.297 -0.969 3.739 1.00 97.81 73 LEU A O 1
ATOM 585 N N . LEU A 1 74 ? -8.753 -2.312 4.655 1.00 97.94 74 LEU A N 1
ATOM 586 C CA . LEU A 1 74 ? -7.609 -1.488 4.268 1.00 97.94 74 LEU A CA 1
ATOM 587 C C . LEU A 1 74 ? -7.452 -1.396 2.744 1.00 97.94 74 LEU A C 1
ATOM 589 O O . LEU A 1 74 ? -7.215 -0.308 2.221 1.00 97.94 74 LEU A O 1
ATOM 593 N N . LEU A 1 75 ? -7.648 -2.500 2.016 1.00 97.00 75 LEU A N 1
ATOM 594 C CA . LEU A 1 75 ? -7.652 -2.489 0.549 1.00 97.00 75 LEU A CA 1
ATOM 595 C C . LEU A 1 75 ? -8.788 -1.628 -0.018 1.00 97.00 75 LEU A C 1
ATOM 597 O O . LEU A 1 75 ? -8.598 -0.982 -1.048 1.00 97.00 75 LEU A O 1
ATOM 601 N N . THR A 1 76 ? -9.939 -1.575 0.659 1.00 95.81 76 THR A N 1
ATOM 602 C CA . THR A 1 76 ? -11.043 -0.677 0.289 1.00 95.81 76 THR A CA 1
ATOM 603 C C . THR A 1 76 ? -10.659 0.786 0.489 1.00 95.81 76 THR A C 1
ATOM 605 O O . THR A 1 76 ? -10.860 1.595 -0.416 1.00 95.81 76 THR A O 1
ATOM 608 N N . CYS A 1 77 ? -10.016 1.120 1.610 1.00 96.50 77 CYS A N 1
ATOM 609 C CA . CYS A 1 77 ? -9.506 2.469 1.863 1.00 96.50 77 CYS A CA 1
ATOM 610 C C . CYS A 1 77 ? -8.474 2.924 0.817 1.00 96.50 77 CYS A C 1
ATOM 612 O O . CYS A 1 77 ? -8.460 4.094 0.445 1.00 96.50 77 CYS A O 1
ATOM 614 N N . LEU A 1 78 ? -7.646 2.015 0.288 1.00 95.31 78 LEU A N 1
ATOM 615 C CA . LEU A 1 78 ? -6.691 2.331 -0.784 1.00 95.31 78 LEU A CA 1
ATOM 616 C C . LEU A 1 78 ? -7.350 2.686 -2.125 1.00 95.31 78 LEU A C 1
ATOM 618 O O . LEU A 1 78 ? -6.691 3.250 -2.997 1.00 95.31 78 LEU A O 1
ATOM 622 N N . MET A 1 79 ? -8.631 2.370 -2.314 1.00 93.38 79 MET A N 1
ATOM 623 C CA . MET A 1 79 ? -9.378 2.753 -3.517 1.00 93.38 79 MET A CA 1
ATOM 624 C C . MET A 1 79 ? -10.008 4.147 -3.414 1.00 93.38 79 MET A C 1
ATOM 626 O O . MET A 1 79 ? -10.580 4.621 -4.394 1.00 93.38 79 MET A O 1
ATOM 630 N N . LEU A 1 80 ? -9.924 4.801 -2.252 1.00 91.44 80 LEU A N 1
ATOM 631 C CA . LEU A 1 80 ? -10.480 6.134 -2.049 1.00 91.44 80 LEU A CA 1
ATOM 632 C C . LEU A 1 80 ? -9.605 7.202 -2.712 1.00 91.44 80 LEU A C 1
ATOM 634 O O . LEU A 1 80 ? -8.379 7.095 -2.749 1.00 91.44 80 LEU A O 1
ATOM 638 N N . ASP A 1 81 ? -10.241 8.265 -3.199 1.00 87.69 81 ASP A N 1
ATOM 639 C CA . ASP A 1 81 ? -9.560 9.440 -3.755 1.00 87.69 81 ASP A CA 1
ATOM 640 C C . ASP A 1 81 ? -9.200 10.443 -2.643 1.00 87.69 81 ASP A C 1
ATOM 642 O O . ASP A 1 81 ? -9.598 11.605 -2.656 1.00 87.69 81 ASP A O 1
ATOM 646 N N . ASP A 1 82 ? -8.508 9.955 -1.610 1.00 93.62 82 ASP A N 1
ATOM 647 C CA . ASP A 1 82 ? -8.086 10.748 -0.454 1.00 93.62 82 ASP A CA 1
ATOM 648 C C . ASP A 1 82 ? -6.675 10.352 -0.019 1.00 93.62 82 ASP A C 1
ATOM 650 O O . ASP A 1 82 ? -6.456 9.306 0.593 1.00 93.62 82 ASP A O 1
ATOM 654 N N . GLY A 1 83 ? -5.699 11.198 -0.359 1.00 91.19 83 GLY A N 1
ATOM 655 C CA . GLY A 1 83 ? -4.281 10.945 -0.090 1.00 91.19 83 GLY A CA 1
ATOM 656 C C . GLY A 1 83 ? -3.972 10.597 1.375 1.00 91.19 83 GLY A C 1
ATOM 657 O O . GLY A 1 83 ? -3.280 9.606 1.609 1.00 91.19 83 GLY A O 1
ATOM 658 N N . PRO A 1 84 ? -4.481 11.354 2.369 1.00 94.75 84 PRO A N 1
ATOM 659 C CA . PRO A 1 84 ? -4.312 11.019 3.782 1.00 94.75 84 PRO A CA 1
ATOM 660 C C . PRO A 1 84 ? -4.849 9.636 4.171 1.00 94.75 84 PRO A C 1
ATOM 662 O O . PRO A 1 84 ? -4.148 8.892 4.858 1.00 94.75 84 PRO A O 1
ATOM 665 N N . VAL A 1 85 ? -6.060 9.267 3.742 1.00 96.25 85 VAL A N 1
ATOM 666 C CA . VAL A 1 85 ? -6.628 7.941 4.041 1.00 96.25 85 VAL A CA 1
ATOM 667 C C . VAL A 1 85 ? -5.831 6.830 3.358 1.00 96.25 85 VAL A C 1
ATOM 669 O O . VAL A 1 85 ? -5.517 5.829 4.003 1.00 96.25 85 VAL A O 1
ATOM 672 N N . VAL A 1 86 ? -5.447 7.020 2.092 1.00 95.25 86 VAL A N 1
ATOM 673 C CA . VAL A 1 86 ? -4.627 6.064 1.331 1.00 95.25 86 VAL A CA 1
ATOM 674 C C . VAL A 1 86 ? -3.272 5.837 2.012 1.00 95.25 86 VAL A C 1
ATOM 676 O O . VAL A 1 86 ? -2.889 4.689 2.233 1.00 95.25 86 VAL A O 1
ATOM 679 N N . ASP A 1 87 ? -2.572 6.902 2.424 1.00 94.38 87 ASP A N 1
ATOM 680 C CA . ASP A 1 87 ? -1.302 6.784 3.158 1.00 94.38 87 ASP A CA 1
ATOM 681 C C . ASP A 1 87 ? -1.478 5.994 4.462 1.00 94.38 87 ASP A C 1
ATOM 683 O O . ASP A 1 87 ? -0.701 5.078 4.748 1.00 94.38 87 ASP A O 1
ATOM 687 N N . ARG A 1 88 ? -2.523 6.288 5.247 1.00 96.81 88 ARG A N 1
ATOM 688 C CA . ARG A 1 88 ? -2.759 5.569 6.505 1.00 96.81 88 ARG A CA 1
ATOM 689 C C . ARG A 1 88 ? -3.153 4.116 6.293 1.00 96.81 88 ARG A C 1
ATOM 691 O O . ARG A 1 88 ? -2.650 3.258 7.012 1.00 96.81 88 ARG A O 1
ATOM 698 N N . ALA A 1 89 ? -3.961 3.808 5.288 1.00 97.56 89 ALA A N 1
ATOM 699 C CA . ALA A 1 89 ? -4.284 2.426 4.955 1.00 97.56 89 ALA A CA 1
ATOM 700 C C . ALA A 1 89 ? -3.032 1.638 4.528 1.00 97.56 89 ALA A C 1
ATOM 702 O O . ALA A 1 89 ? -2.821 0.522 5.002 1.00 97.56 89 ALA A O 1
ATOM 703 N N . GLY A 1 90 ? -2.149 2.244 3.724 1.00 96.44 90 GLY A N 1
ATOM 704 C CA . GLY A 1 90 ? -0.862 1.653 3.348 1.00 96.44 90 GLY A CA 1
ATOM 705 C C . GLY A 1 90 ? 0.051 1.398 4.554 1.00 96.44 90 GLY A C 1
ATOM 706 O O . GLY A 1 90 ? 0.623 0.316 4.689 1.00 96.44 90 GLY A O 1
ATOM 707 N N . ARG A 1 91 ? 0.134 2.353 5.492 1.00 96.38 91 ARG A N 1
ATOM 708 C CA . ARG A 1 91 ? 0.875 2.177 6.756 1.00 96.38 91 ARG A CA 1
ATOM 709 C C . ARG A 1 91 ? 0.294 1.066 7.627 1.00 96.38 91 ARG A C 1
ATOM 711 O O . ARG A 1 91 ? 1.061 0.296 8.194 1.00 96.38 91 ARG A O 1
ATOM 718 N N . ALA A 1 92 ? -1.031 0.968 7.729 1.00 97.25 92 ALA A N 1
ATOM 719 C CA . ALA A 1 92 ? -1.683 -0.108 8.469 1.00 97.25 92 ALA A CA 1
ATOM 720 C C . ALA A 1 92 ? -1.390 -1.480 7.839 1.00 97.25 92 ALA A C 1
ATOM 722 O O . ALA A 1 92 ? -1.051 -2.407 8.565 1.00 97.25 92 ALA A O 1
ATOM 723 N N . LEU A 1 93 ? -1.414 -1.597 6.504 1.00 97.44 93 LEU A N 1
ATOM 724 C CA . LEU A 1 93 ? -1.013 -2.824 5.799 1.00 97.44 93 LEU A CA 1
ATOM 725 C C . LEU A 1 93 ? 0.455 -3.189 6.042 1.00 97.44 93 LEU A C 1
ATOM 727 O O . LEU A 1 93 ? 0.773 -4.371 6.141 1.00 97.44 93 LEU A O 1
ATOM 731 N N . ASN A 1 94 ? 1.348 -2.202 6.173 1.00 96.19 94 ASN A N 1
ATOM 732 C CA . ASN A 1 94 ? 2.753 -2.453 6.501 1.00 96.19 94 ASN A CA 1
ATOM 733 C C . ASN A 1 94 ? 2.922 -3.143 7.866 1.00 96.19 94 ASN A C 1
ATOM 735 O O . ASN A 1 94 ? 3.813 -3.972 8.017 1.00 96.19 94 ASN A O 1
ATOM 739 N N . LEU A 1 95 ? 2.045 -2.857 8.837 1.00 96.44 95 LEU A N 1
ATOM 740 C CA . LEU A 1 95 ? 2.065 -3.523 10.145 1.00 96.44 95 LEU A CA 1
ATOM 741 C C . LEU A 1 95 ? 1.681 -5.004 10.069 1.00 96.44 95 LEU A C 1
ATOM 743 O O . LEU A 1 95 ? 1.985 -5.738 10.999 1.00 96.44 95 LEU A O 1
ATOM 747 N N . LEU A 1 96 ? 1.028 -5.448 8.993 1.00 96.56 96 LEU A N 1
ATOM 748 C CA . LEU A 1 96 ? 0.574 -6.831 8.823 1.00 96.56 96 LEU A CA 1
ATOM 749 C C . LEU A 1 96 ? 1.643 -7.745 8.213 1.00 96.56 96 LEU A C 1
ATOM 751 O O . LEU A 1 96 ? 1.322 -8.858 7.809 1.00 96.56 96 LEU A O 1
ATOM 755 N N . ASP A 1 97 ? 2.889 -7.279 8.096 1.00 94.31 97 ASP A N 1
ATOM 756 C CA . ASP A 1 97 ? 4.031 -8.025 7.568 1.00 94.31 97 ASP A CA 1
ATOM 757 C C . ASP A 1 97 ? 3.729 -8.748 6.239 1.00 94.31 97 ASP A C 1
ATOM 759 O O . ASP A 1 97 ? 3.311 -8.139 5.248 1.00 94.31 97 ASP A O 1
ATOM 763 N N . LYS A 1 98 ? 3.972 -10.062 6.201 1.00 94.94 98 LYS A N 1
ATOM 764 C CA . LYS A 1 98 ? 3.810 -10.902 5.015 1.00 94.94 98 LYS A CA 1
ATOM 765 C C . LYS A 1 98 ? 2.355 -10.938 4.509 1.00 94.94 98 LYS A C 1
ATOM 767 O O . LYS A 1 98 ? 2.189 -10.698 3.314 1.00 94.94 98 LYS A O 1
ATOM 772 N N . PRO A 1 99 ? 1.320 -11.152 5.352 1.00 97.19 99 PRO A N 1
ATOM 773 C CA . PRO A 1 99 ? -0.078 -11.024 4.930 1.00 97.19 99 PRO A CA 1
ATOM 774 C C . PRO A 1 99 ? -0.402 -9.717 4.195 1.00 97.19 99 PRO A C 1
ATOM 776 O O . PRO A 1 99 ? -1.065 -9.740 3.158 1.00 97.19 99 PRO A O 1
ATOM 779 N N . GLY A 1 100 ? 0.106 -8.579 4.682 1.00 97.06 100 GLY A N 1
ATOM 780 C CA . GLY A 1 100 ? -0.112 -7.277 4.043 1.00 97.06 100 GLY A CA 1
ATOM 781 C C . GLY A 1 100 ? 0.488 -7.196 2.636 1.00 97.06 100 GLY A C 1
ATOM 782 O O . GLY A 1 100 ? -0.166 -6.730 1.701 1.00 97.06 100 GLY A O 1
ATOM 783 N N . ILE A 1 101 ? 1.715 -7.699 2.462 1.00 96.94 101 ILE A N 1
ATOM 784 C CA . ILE A 1 101 ? 2.376 -7.770 1.151 1.00 96.94 101 ILE A CA 1
ATOM 785 C C . ILE A 1 101 ? 1.644 -8.725 0.201 1.00 96.94 101 ILE A C 1
ATOM 787 O O . ILE A 1 101 ? 1.382 -8.364 -0.945 1.00 96.94 101 ILE A O 1
ATOM 791 N N . GLU A 1 102 ? 1.290 -9.928 0.656 1.00 97.19 102 GLU A N 1
ATOM 792 C CA . GLU A 1 102 ? 0.594 -10.924 -0.171 1.00 97.19 102 GLU A CA 1
ATOM 793 C C . GLU A 1 102 ? -0.764 -10.402 -0.659 1.00 97.19 102 GLU A C 1
ATOM 795 O O . GLU A 1 102 ? -1.106 -10.567 -1.833 1.00 97.19 102 GLU A O 1
ATOM 800 N N . ALA A 1 103 ? -1.493 -9.691 0.203 1.00 97.38 103 ALA A N 1
ATOM 801 C CA . ALA A 1 103 ? -2.748 -9.045 -0.154 1.00 97.38 103 ALA A CA 1
ATOM 802 C C . ALA A 1 103 ? -2.571 -7.962 -1.228 1.00 97.38 103 ALA A C 1
ATOM 804 O O . ALA A 1 103 ? -3.330 -7.939 -2.199 1.00 97.38 103 ALA A O 1
ATOM 805 N N . LEU A 1 104 ? -1.552 -7.101 -1.105 1.00 97.38 104 LEU A N 1
ATOM 806 C CA . LEU A 1 104 ? -1.241 -6.081 -2.114 1.00 97.38 104 LEU A CA 1
ATOM 807 C C . LEU A 1 104 ? -0.879 -6.714 -3.464 1.00 97.38 104 LEU A C 1
ATOM 809 O O . LEU A 1 104 ? -1.416 -6.309 -4.494 1.00 97.38 104 LEU A O 1
ATOM 813 N N . LEU A 1 105 ? -0.025 -7.742 -3.470 1.00 97.56 105 LEU A N 1
ATOM 814 C CA . LEU A 1 105 ? 0.355 -8.459 -4.693 1.00 97.56 105 LEU A CA 1
ATOM 815 C C . LEU A 1 105 ? -0.856 -9.114 -5.372 1.00 97.56 105 LEU A C 1
ATOM 817 O O . LEU A 1 105 ? -0.994 -9.049 -6.599 1.00 97.56 105 LEU A O 1
ATOM 821 N N . SER A 1 106 ? -1.751 -9.712 -4.583 1.00 97.62 106 SER A N 1
ATOM 822 C CA . SER A 1 106 ? -2.999 -10.294 -5.080 1.00 97.62 106 SER A CA 1
ATOM 823 C C . SER A 1 106 ? -3.926 -9.223 -5.664 1.00 97.62 106 SER A C 1
ATOM 825 O O . SER A 1 106 ? -4.449 -9.396 -6.764 1.00 97.62 106 SER A O 1
ATOM 827 N N . ALA A 1 107 ? -4.098 -8.093 -4.972 1.00 96.50 107 ALA A N 1
ATOM 828 C CA . ALA A 1 107 ? -4.959 -6.995 -5.412 1.00 96.50 107 ALA A CA 1
ATOM 829 C C . ALA A 1 107 ? -4.456 -6.341 -6.711 1.00 96.50 107 ALA A C 1
ATOM 831 O O . ALA A 1 107 ? -5.242 -6.091 -7.627 1.00 96.50 107 ALA A O 1
ATOM 832 N N . ILE A 1 108 ? -3.140 -6.134 -6.830 1.00 96.56 108 ILE A N 1
ATOM 833 C CA . ILE A 1 108 ? -2.499 -5.653 -8.061 1.00 96.56 108 ILE A CA 1
ATOM 834 C C . ILE A 1 108 ? -2.737 -6.638 -9.210 1.00 96.56 108 ILE A C 1
ATOM 836 O O . ILE A 1 108 ? -3.139 -6.232 -10.298 1.00 96.56 108 ILE A O 1
ATOM 840 N N . SER A 1 109 ? -2.531 -7.936 -8.969 1.00 95.75 109 SER A N 1
ATOM 841 C CA . SER A 1 109 ? -2.699 -8.973 -9.995 1.00 95.75 109 SER A CA 1
ATOM 842 C C . SER A 1 109 ? -4.148 -9.113 -10.473 1.00 95.75 109 SER A C 1
ATOM 844 O O . SER A 1 109 ? -4.376 -9.453 -11.631 1.00 95.75 109 SER A O 1
ATOM 846 N N . ALA A 1 110 ? -5.126 -8.851 -9.600 1.00 94.75 110 ALA A N 1
ATOM 847 C CA . ALA A 1 110 ? -6.548 -8.942 -9.925 1.00 94.75 110 ALA A CA 1
ATOM 848 C C . ALA A 1 110 ? -7.055 -7.777 -10.795 1.00 94.75 110 ALA A C 1
ATOM 850 O O . ALA A 1 110 ? -8.007 -7.959 -11.552 1.00 94.75 110 ALA A O 1
ATOM 851 N N . SER A 1 111 ? -6.424 -6.600 -10.707 1.00 89.50 111 SER A N 1
ATOM 852 C CA . SER A 1 111 ? -6.880 -5.374 -11.384 1.00 89.50 111 SER A CA 1
ATOM 853 C C . SER A 1 111 ? -5.728 -4.568 -12.012 1.00 89.50 111 SER A C 1
ATOM 855 O O . SER A 1 111 ? -5.629 -3.363 -11.756 1.00 89.50 111 SER A O 1
ATOM 857 N N . PRO A 1 112 ? -4.863 -5.184 -12.844 1.00 84.06 112 PRO A N 1
ATOM 858 C CA . PRO A 1 112 ? -3.511 -4.693 -13.138 1.00 84.06 112 PRO A CA 1
ATOM 859 C C . PRO A 1 112 ? -3.443 -3.317 -13.808 1.00 84.06 112 PRO A C 1
ATOM 861 O O . PRO A 1 112 ? -2.486 -2.590 -13.563 1.00 84.06 112 PRO A O 1
ATOM 864 N N . ASP A 1 113 ? -4.461 -2.934 -14.585 1.00 84.75 113 ASP A N 1
ATOM 865 C CA . ASP A 1 113 ? -4.475 -1.701 -15.392 1.00 84.75 113 ASP A CA 1
ATOM 866 C C . ASP A 1 113 ? -5.439 -0.627 -14.859 1.00 84.75 113 ASP A C 1
ATOM 868 O O . ASP A 1 113 ? -5.840 0.298 -15.570 1.00 84.75 113 ASP A O 1
ATOM 872 N N . THR A 1 114 ? -5.847 -0.745 -13.597 1.00 87.62 114 THR A N 1
ATOM 873 C CA . THR A 1 114 ? -6.798 0.179 -12.965 1.00 87.62 114 THR A CA 1
ATOM 874 C C . THR A 1 114 ? -6.093 1.268 -12.159 1.00 87.62 114 THR A C 1
ATOM 876 O O . THR A 1 114 ? -4.961 1.108 -11.707 1.00 87.62 114 THR A O 1
ATOM 879 N N . ALA A 1 115 ? -6.791 2.378 -11.897 1.00 84.56 115 ALA A N 1
ATOM 880 C CA . ALA A 1 115 ? -6.308 3.381 -10.945 1.00 84.56 115 ALA A CA 1
ATOM 881 C C . ALA A 1 115 ? -6.085 2.794 -9.534 1.00 84.56 115 ALA A C 1
ATOM 883 O O . ALA A 1 115 ? -5.210 3.268 -8.814 1.00 84.56 115 ALA A O 1
ATOM 884 N N . ALA A 1 116 ? -6.822 1.738 -9.167 1.00 88.06 116 ALA A N 1
ATOM 885 C CA . ALA A 1 116 ? -6.635 1.027 -7.906 1.00 88.06 116 ALA A CA 1
ATOM 886 C C . ALA A 1 116 ? -5.275 0.314 -7.846 1.00 88.06 116 ALA A C 1
ATOM 888 O O . ALA A 1 116 ? -4.581 0.424 -6.839 1.00 88.06 116 ALA A O 1
ATOM 889 N N . ALA A 1 117 ? -4.836 -0.324 -8.940 1.00 91.50 117 ALA A N 1
ATOM 890 C CA . ALA A 1 117 ? -3.509 -0.940 -8.997 1.00 91.50 117 ALA A CA 1
ATOM 891 C C . ALA A 1 117 ? -2.382 0.069 -8.762 1.00 91.50 117 ALA A C 1
ATOM 893 O O . ALA A 1 117 ? -1.424 -0.258 -8.073 1.00 91.50 117 ALA A O 1
ATOM 894 N N . ALA A 1 118 ? -2.513 1.304 -9.248 1.00 92.06 118 ALA A N 1
ATOM 895 C CA . ALA A 1 118 ? -1.546 2.356 -8.951 1.00 92.06 118 ALA A CA 1
ATOM 896 C C . ALA A 1 118 ? -1.464 2.683 -7.446 1.00 92.06 118 ALA A C 1
ATOM 898 O O . ALA A 1 118 ? -0.366 2.829 -6.914 1.00 92.06 118 ALA A O 1
ATOM 899 N N . ASN A 1 119 ? -2.601 2.750 -6.745 1.00 92.25 119 ASN A N 1
ATOM 900 C CA . ASN A 1 119 ? -2.627 3.001 -5.300 1.00 92.25 119 ASN A CA 1
ATOM 901 C C . ASN A 1 119 ? -2.078 1.803 -4.498 1.00 92.25 119 ASN A C 1
ATOM 903 O O . ASN A 1 119 ? -1.340 1.987 -3.525 1.00 92.25 119 ASN A O 1
ATOM 907 N N . TYR A 1 120 ? -2.382 0.571 -4.924 1.00 95.38 120 TYR A N 1
ATOM 908 C CA . TYR A 1 120 ? -1.809 -0.641 -4.330 1.00 95.38 120 TYR A CA 1
ATOM 909 C C . TYR A 1 120 ? -0.288 -0.694 -4.522 1.00 95.38 120 TYR A C 1
ATOM 911 O O . TYR A 1 120 ? 0.440 -0.916 -3.555 1.00 95.38 120 TYR A O 1
ATOM 919 N N . SER A 1 121 ? 0.207 -0.412 -5.731 1.00 95.06 121 SER A N 1
ATOM 920 C CA . SER A 1 121 ? 1.645 -0.332 -6.006 1.00 95.06 121 SER A CA 1
ATOM 921 C C . SER A 1 121 ? 2.297 0.782 -5.190 1.00 95.06 121 SER A C 1
ATOM 923 O O . SER A 1 121 ? 3.299 0.539 -4.526 1.00 95.06 121 SER A O 1
ATOM 925 N N . GLY A 1 122 ? 1.689 1.970 -5.126 1.00 92.38 122 GLY A N 1
ATOM 926 C CA . GLY A 1 122 ? 2.164 3.065 -4.276 1.00 92.38 122 GLY A CA 1
ATOM 927 C C . GLY A 1 122 ? 2.281 2.681 -2.797 1.00 92.38 122 GLY A C 1
ATOM 928 O O . GLY A 1 122 ? 3.221 3.104 -2.130 1.00 92.38 122 GLY A O 1
ATOM 929 N N . SER A 1 123 ? 1.406 1.804 -2.296 1.00 94.38 123 SER A N 1
ATOM 930 C CA . SER A 1 123 ? 1.473 1.303 -0.913 1.00 94.38 123 SER A CA 1
ATOM 931 C C . SER A 1 123 ? 2.662 0.371 -0.656 1.00 94.38 123 SER A C 1
ATOM 933 O O . SER A 1 123 ? 3.132 0.287 0.478 1.00 94.38 123 SER A O 1
ATOM 935 N N . LEU A 1 124 ? 3.198 -0.294 -1.689 1.00 95.00 124 LEU A N 1
ATOM 936 C CA . LEU A 1 124 ? 4.430 -1.086 -1.574 1.00 95.00 124 LEU A CA 1
ATOM 937 C C . LEU A 1 124 ? 5.662 -0.201 -1.348 1.00 95.00 124 LEU A C 1
ATOM 939 O O . LEU A 1 124 ? 6.591 -0.629 -0.669 1.00 95.00 124 LEU A O 1
ATOM 943 N N . ARG A 1 125 ? 5.662 1.037 -1.863 1.00 90.00 125 ARG A N 1
ATOM 944 C CA . ARG A 1 125 ? 6.784 1.989 -1.753 1.00 90.00 125 ARG A CA 1
ATOM 945 C C . ARG A 1 125 ? 7.230 2.213 -0.307 1.00 90.00 125 ARG A C 1
ATOM 947 O O . ARG A 1 125 ? 8.418 2.284 -0.022 1.00 90.00 125 ARG A O 1
ATOM 954 N N . SER A 1 126 ? 6.269 2.354 0.601 1.00 81.44 126 SER A N 1
ATOM 955 C CA . SER A 1 126 ? 6.516 2.652 2.018 1.00 81.44 126 SER A CA 1
ATOM 956 C C . SER A 1 126 ? 6.466 1.411 2.910 1.00 81.44 126 SER A C 1
ATOM 958 O O . SER A 1 126 ? 6.463 1.538 4.135 1.00 81.44 126 SER A O 1
ATOM 960 N N . ASN A 1 127 ? 6.406 0.216 2.319 1.00 90.12 127 ASN A N 1
ATOM 961 C CA . ASN A 1 127 ? 6.294 -1.026 3.061 1.00 90.12 127 ASN A CA 1
ATOM 962 C C . ASN A 1 127 ? 7.691 -1.592 3.376 1.00 90.12 127 ASN A C 1
ATOM 964 O O . ASN A 1 127 ? 8.414 -2.068 2.502 1.00 90.12 127 ASN A O 1
ATOM 968 N N . SER A 1 128 ? 8.068 -1.562 4.655 1.00 90.19 128 SER A N 1
ATOM 969 C CA . SER A 1 128 ? 9.368 -2.038 5.151 1.00 90.19 128 SER A CA 1
ATOM 970 C C . SER A 1 128 ? 9.544 -3.558 5.063 1.00 90.19 128 SER A C 1
ATOM 972 O O . SER A 1 128 ? 10.633 -4.067 5.335 1.00 90.19 128 SER A O 1
ATOM 974 N N . ASN A 1 129 ? 8.481 -4.277 4.695 1.00 94.12 129 ASN A N 1
ATOM 975 C CA . ASN A 1 129 ? 8.414 -5.727 4.596 1.00 94.12 129 ASN A CA 1
ATOM 976 C C . ASN A 1 129 ? 8.471 -6.250 3.151 1.00 94.12 129 ASN A C 1
ATOM 978 O O . ASN A 1 129 ? 8.379 -7.459 2.942 1.00 94.12 129 ASN A O 1
ATOM 982 N N . VAL A 1 130 ? 8.708 -5.386 2.150 1.00 95.00 130 VAL A N 1
ATOM 983 C CA . VAL A 1 130 ? 8.888 -5.793 0.737 1.00 95.00 130 VAL A CA 1
ATOM 984 C C . VAL A 1 130 ? 9.938 -6.898 0.573 1.00 95.00 130 VAL A C 1
ATOM 986 O O . VAL A 1 130 ? 9.755 -7.799 -0.246 1.00 95.00 130 VAL A O 1
ATOM 989 N N . PHE A 1 131 ? 11.001 -6.895 1.386 1.00 95.19 131 PHE A N 1
ATOM 990 C CA . PHE A 1 131 ? 12.047 -7.922 1.342 1.00 95.19 131 PHE A CA 1
ATOM 991 C C . PHE A 1 131 ? 11.516 -9.355 1.549 1.00 95.19 131 PHE A C 1
ATOM 993 O O . PHE A 1 131 ? 12.112 -10.300 1.035 1.00 95.19 131 PHE A O 1
ATOM 1000 N N . LEU A 1 132 ? 10.378 -9.533 2.237 1.00 95.56 132 LEU A N 1
ATOM 1001 C CA . LEU A 1 132 ? 9.750 -10.842 2.467 1.00 95.56 132 LEU A CA 1
ATOM 1002 C C . LEU A 1 132 ? 9.199 -11.484 1.184 1.00 95.56 132 LEU A C 1
ATOM 1004 O O . LEU A 1 132 ? 9.028 -12.703 1.141 1.00 95.56 132 LEU A O 1
ATOM 1008 N N . ALA A 1 133 ? 8.928 -10.684 0.149 1.00 96.19 133 ALA A N 1
ATOM 1009 C CA . ALA A 1 133 ? 8.421 -11.144 -1.144 1.00 96.19 133 ALA A CA 1
ATOM 1010 C C . ALA A 1 133 ? 9.091 -10.410 -2.318 1.00 96.19 133 ALA A C 1
ATOM 1012 O O . ALA A 1 133 ? 8.458 -10.156 -3.344 1.00 96.19 133 ALA A O 1
ATOM 1013 N N . ALA A 1 134 ? 10.371 -10.045 -2.169 1.00 95.44 134 ALA A N 1
ATOM 1014 C CA . ALA A 1 134 ? 11.053 -9.155 -3.106 1.00 95.44 134 ALA A CA 1
ATOM 1015 C C . ALA A 1 134 ? 10.948 -9.646 -4.553 1.00 95.44 134 ALA A C 1
ATOM 1017 O O . ALA A 1 134 ? 10.505 -8.906 -5.422 1.00 95.44 134 ALA A O 1
ATOM 1018 N N . LYS A 1 135 ? 11.261 -10.922 -4.815 1.00 96.25 135 LYS A N 1
ATOM 1019 C CA . LYS A 1 135 ? 11.168 -11.478 -6.171 1.00 96.25 135 LYS A CA 1
ATOM 1020 C C . LYS A 1 135 ? 9.757 -11.337 -6.755 1.00 96.25 135 LYS A C 1
ATOM 1022 O O . LYS A 1 135 ? 9.628 -10.932 -7.904 1.00 96.25 135 LYS A O 1
ATOM 1027 N N . GLN A 1 136 ? 8.707 -11.639 -5.985 1.00 97.62 136 GLN A N 1
ATOM 1028 C CA . GLN A 1 136 ? 7.328 -11.492 -6.461 1.00 97.62 136 GLN A CA 1
ATOM 1029 C C . GLN A 1 136 ? 6.965 -10.028 -6.731 1.00 97.62 136 GLN A C 1
ATOM 1031 O O . GLN A 1 136 ? 6.312 -9.747 -7.733 1.00 97.62 136 GLN A O 1
ATOM 1036 N N . VAL A 1 137 ? 7.402 -9.106 -5.866 1.00 97.19 137 VAL A N 1
ATOM 1037 C CA . VAL A 1 137 ? 7.206 -7.661 -6.045 1.00 97.19 137 VAL A CA 1
ATOM 1038 C C . VAL A 1 137 ? 7.884 -7.189 -7.332 1.00 97.19 137 VAL A C 1
ATOM 1040 O O . VAL A 1 137 ? 7.222 -6.589 -8.175 1.00 97.19 137 VAL A O 1
ATOM 1043 N N . LEU A 1 138 ? 9.167 -7.508 -7.528 1.00 97.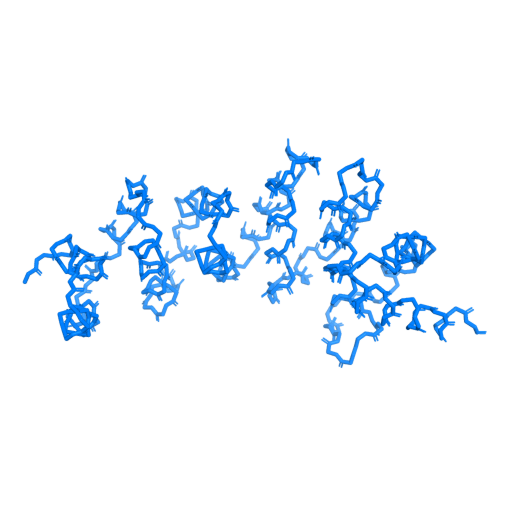06 138 LEU A N 1
ATOM 1044 C CA . LEU A 1 138 ? 9.907 -7.120 -8.731 1.00 97.06 138 LEU A CA 1
ATOM 1045 C C . LEU A 1 138 ? 9.300 -7.725 -10.004 1.00 97.06 138 LEU A C 1
ATOM 1047 O O . LEU A 1 138 ? 9.101 -7.003 -10.978 1.00 97.06 138 LEU A O 1
ATOM 1051 N N . ASP A 1 139 ? 8.956 -9.016 -9.995 1.00 97.19 139 ASP A N 1
ATOM 1052 C CA . ASP A 1 139 ? 8.339 -9.686 -11.147 1.00 97.19 139 ASP A CA 1
ATOM 1053 C C . ASP A 1 139 ? 6.982 -9.057 -11.513 1.00 97.19 139 ASP A C 1
ATOM 1055 O O . ASP A 1 139 ? 6.649 -8.927 -12.694 1.00 97.19 139 ASP A O 1
ATOM 1059 N N . LEU A 1 140 ? 6.174 -8.684 -10.514 1.00 97.38 140 LEU A N 1
ATOM 1060 C CA . LEU A 1 140 ? 4.851 -8.099 -10.728 1.00 97.38 140 LEU A CA 1
ATOM 1061 C C . LEU A 1 140 ? 4.946 -6.658 -11.234 1.00 97.38 140 LEU A C 1
ATOM 1063 O O . LEU A 1 140 ? 4.343 -6.327 -12.256 1.00 97.38 140 LEU A O 1
ATOM 1067 N N . LEU A 1 141 ? 5.732 -5.816 -10.563 1.00 97.31 141 LEU A N 1
ATOM 1068 C CA . LEU A 1 141 ? 5.924 -4.424 -10.966 1.00 97.31 141 LEU A CA 1
ATOM 1069 C C . LEU A 1 141 ? 6.647 -4.330 -12.315 1.00 97.31 141 LEU A C 1
ATOM 1071 O O . LEU A 1 141 ? 6.296 -3.493 -13.141 1.00 97.31 141 LEU A O 1
ATOM 1075 N N . GLY A 1 142 ? 7.582 -5.241 -12.595 1.00 96.94 142 GLY A N 1
ATOM 1076 C CA . GLY A 1 142 ? 8.253 -5.342 -13.890 1.00 96.94 142 GLY A CA 1
ATOM 1077 C C . GLY A 1 142 ? 7.300 -5.630 -15.055 1.00 96.94 142 GLY A C 1
ATOM 1078 O O . GLY A 1 142 ? 7.560 -5.188 -16.171 1.00 96.94 142 GLY A O 1
ATOM 1079 N N . LYS A 1 143 ? 6.175 -6.322 -14.811 1.00 95.94 143 LYS A N 1
ATOM 1080 C CA . LYS A 1 143 ? 5.083 -6.460 -15.795 1.00 95.94 143 LYS A CA 1
ATOM 1081 C C . LYS A 1 143 ? 4.241 -5.188 -15.897 1.00 95.94 143 LYS A C 1
ATOM 1083 O O . LYS A 1 143 ? 3.811 -4.836 -16.988 1.00 95.94 143 LYS A O 1
ATOM 1088 N N . GLN A 1 144 ? 4.014 -4.489 -14.784 1.00 96.81 144 GLN A N 1
ATOM 1089 C CA . GLN A 1 144 ? 3.253 -3.233 -14.774 1.00 96.81 144 GLN A CA 1
ATOM 1090 C C . GLN A 1 144 ? 3.947 -2.087 -15.521 1.00 96.81 144 GLN A C 1
ATOM 1092 O O . GLN A 1 144 ? 3.264 -1.168 -15.967 1.00 96.81 144 GLN A O 1
ATOM 1097 N N . LEU A 1 145 ? 5.266 -2.154 -15.722 1.00 96.25 145 LEU A N 1
ATOM 1098 C CA . LEU A 1 145 ? 5.988 -1.238 -16.613 1.00 96.25 145 LEU A CA 1
ATOM 1099 C C . LEU A 1 145 ? 5.452 -1.262 -18.055 1.00 96.25 145 LEU A C 1
ATOM 1101 O O . LEU A 1 145 ? 5.525 -0.247 -18.742 1.00 96.25 145 LEU A O 1
ATOM 1105 N N . ASP A 1 146 ? 4.857 -2.380 -18.485 1.00 95.19 146 ASP A N 1
ATOM 1106 C CA . ASP A 1 146 ? 4.255 -2.547 -19.812 1.00 95.19 146 ASP A CA 1
ATOM 1107 C C . ASP A 1 146 ? 2.741 -2.221 -19.829 1.00 95.19 146 ASP A C 1
ATOM 1109 O O . ASP A 1 146 ? 2.078 -2.397 -20.852 1.00 95.19 146 ASP A O 1
ATOM 1113 N N . SER A 1 147 ? 2.162 -1.757 -18.709 1.00 95.50 147 SER A N 1
ATOM 1114 C CA . SER A 1 147 ? 0.724 -1.458 -18.609 1.00 95.50 147 SER A CA 1
ATOM 1115 C C . SER A 1 147 ? 0.313 -0.368 -19.606 1.00 95.50 147 SER A C 1
ATOM 1117 O O . SER A 1 147 ? 1.030 0.622 -19.738 1.00 95.50 147 SER A O 1
ATOM 1119 N N . PRO A 1 148 ? -0.857 -0.440 -20.271 1.00 93.25 148 PRO A N 1
ATOM 1120 C CA . PRO A 1 148 ? -1.390 0.682 -21.047 1.00 93.25 148 PRO A CA 1
ATOM 1121 C C . PRO A 1 148 ? -1.754 1.889 -20.166 1.00 93.25 148 PRO A C 1
ATOM 1123 O O . PRO A 1 148 ? -1.769 3.021 -20.655 1.00 93.25 148 PRO A O 1
ATOM 1126 N N . ASN A 1 149 ? -2.001 1.681 -18.869 1.00 93.62 149 ASN A N 1
ATOM 1127 C CA . ASN A 1 149 ? -2.353 2.741 -17.934 1.00 93.62 149 ASN A CA 1
ATOM 1128 C C . ASN A 1 149 ? -1.099 3.496 -17.468 1.00 93.62 149 ASN A C 1
ATOM 1130 O O . ASN A 1 149 ? -0.228 2.951 -16.793 1.00 93.62 149 ASN A O 1
ATOM 1134 N N . GLU A 1 150 ? -1.029 4.783 -17.804 1.00 92.31 150 GLU A N 1
ATOM 1135 C CA . GLU A 1 150 ? 0.097 5.650 -17.451 1.00 92.31 150 GLU A CA 1
ATOM 1136 C C . GLU A 1 150 ? 0.345 5.716 -15.940 1.00 92.31 150 GLU A C 1
ATOM 1138 O O . GLU A 1 150 ? 1.480 5.554 -15.498 1.00 92.31 150 GLU A O 1
ATOM 1143 N N . LYS A 1 151 ? -0.712 5.870 -15.135 1.00 91.31 151 LYS A N 1
ATOM 1144 C CA . LYS A 1 151 ? -0.589 5.953 -13.675 1.00 91.31 151 LYS A CA 1
ATOM 1145 C C . LYS A 1 151 ? -0.012 4.654 -13.101 1.00 91.31 151 LYS A C 1
ATOM 1147 O O . LYS A 1 151 ? 0.797 4.699 -12.180 1.00 91.31 151 LYS A O 1
ATOM 1152 N N . VAL A 1 152 ? -0.387 3.503 -13.663 1.00 95.00 152 VAL A N 1
ATOM 1153 C CA . VAL A 1 152 ? 0.167 2.199 -13.269 1.00 95.00 152 VAL A CA 1
ATOM 1154 C C . VAL A 1 152 ? 1.653 2.106 -13.616 1.00 95.00 152 VAL A C 1
ATOM 1156 O O . VAL A 1 152 ? 2.446 1.781 -12.733 1.00 95.00 152 VAL A O 1
ATOM 1159 N N . ARG A 1 153 ? 2.049 2.447 -14.854 1.00 94.94 153 ARG A N 1
ATOM 1160 C CA . ARG A 1 153 ? 3.470 2.454 -15.256 1.00 94.94 153 ARG A CA 1
ATOM 1161 C C . ARG A 1 153 ? 4.304 3.368 -14.363 1.00 94.94 153 ARG A C 1
ATOM 1163 O O . ARG A 1 153 ? 5.378 2.969 -13.917 1.00 94.94 153 ARG A O 1
ATOM 1170 N N . TYR A 1 154 ? 3.795 4.570 -14.079 1.00 93.00 154 TYR A N 1
ATOM 1171 C CA . TYR A 1 154 ? 4.465 5.548 -13.226 1.00 93.00 154 TYR A CA 1
ATOM 1172 C C . TYR A 1 154 ? 4.718 4.985 -11.825 1.00 93.00 154 TYR A C 1
ATOM 1174 O O . TYR A 1 154 ? 5.857 4.953 -11.368 1.00 93.00 154 TYR A O 1
ATOM 1182 N N . TRP A 1 155 ? 3.682 4.478 -11.151 1.00 93.94 155 TRP A N 1
ATOM 1183 C CA . TRP A 1 155 ? 3.843 3.947 -9.796 1.00 93.94 155 TRP A CA 1
ATOM 1184 C C . TRP A 1 155 ? 4.698 2.681 -9.747 1.00 93.94 155 TRP A C 1
ATOM 1186 O O . TRP A 1 155 ? 5.474 2.525 -8.807 1.00 93.94 155 TRP A O 1
ATOM 1196 N N . ALA A 1 156 ? 4.629 1.814 -10.761 1.00 96.38 156 ALA A N 1
ATOM 1197 C CA . ALA A 1 156 ? 5.529 0.669 -10.865 1.00 96.38 156 ALA A CA 1
ATOM 1198 C C . ALA A 1 156 ? 6.999 1.109 -10.958 1.00 96.38 156 ALA A C 1
ATOM 1200 O O . ALA A 1 156 ? 7.836 0.597 -10.214 1.00 96.38 156 ALA A O 1
ATOM 1201 N N . MET A 1 157 ? 7.301 2.102 -11.803 1.00 95.56 157 MET A N 1
ATOM 1202 C CA . MET A 1 157 ? 8.638 2.689 -11.913 1.00 95.56 157 MET A CA 1
ATOM 1203 C C . MET A 1 157 ? 9.099 3.305 -10.587 1.00 95.56 157 MET A C 1
ATOM 1205 O O . MET A 1 157 ? 10.195 2.992 -10.131 1.00 95.56 157 MET A O 1
ATOM 1209 N N . ILE A 1 158 ? 8.269 4.138 -9.946 1.00 93.12 158 ILE A N 1
ATOM 1210 C CA . ILE A 1 158 ? 8.609 4.801 -8.676 1.00 93.12 158 ILE A CA 1
ATOM 1211 C C . ILE A 1 158 ? 8.936 3.784 -7.583 1.00 93.12 158 ILE A C 1
ATOM 1213 O O . ILE A 1 158 ? 9.923 3.943 -6.866 1.00 93.12 158 ILE A O 1
ATOM 1217 N N . VAL A 1 159 ? 8.128 2.733 -7.451 1.00 95.06 159 VAL A N 1
ATOM 1218 C CA . VAL A 1 159 ? 8.350 1.713 -6.422 1.00 95.06 159 VAL A CA 1
ATOM 1219 C C . VAL A 1 159 ? 9.631 0.942 -6.715 1.00 95.06 159 VAL A C 1
ATOM 1221 O O . VAL A 1 159 ? 10.467 0.834 -5.825 1.00 95.06 159 VAL A O 1
ATOM 1224 N N . LEU A 1 160 ? 9.816 0.457 -7.952 1.00 95.62 160 LEU A N 1
ATOM 1225 C CA . LEU A 1 160 ? 11.024 -0.269 -8.364 1.00 95.62 160 LEU A CA 1
ATOM 1226 C C . LEU A 1 160 ? 12.290 0.557 -8.139 1.00 95.62 160 LEU A C 1
ATOM 1228 O O . LEU A 1 160 ? 13.278 0.033 -7.636 1.00 95.62 160 LEU A O 1
ATOM 1232 N N . MET A 1 161 ? 12.235 1.848 -8.454 1.00 91.19 161 MET A N 1
ATOM 1233 C CA . MET A 1 161 ? 13.300 2.805 -8.192 1.00 91.19 161 MET A CA 1
ATOM 1234 C C . MET A 1 161 ? 13.631 2.903 -6.702 1.00 91.19 161 MET A C 1
ATOM 1236 O O . MET A 1 161 ? 14.806 2.833 -6.341 1.00 91.19 161 MET A O 1
ATOM 1240 N N . ASP A 1 162 ? 12.627 3.048 -5.838 1.00 90.62 162 ASP A N 1
ATOM 1241 C CA . ASP A 1 162 ? 12.835 3.234 -4.400 1.00 90.62 162 ASP A CA 1
ATOM 1242 C C . ASP A 1 162 ? 13.383 1.995 -3.695 1.00 90.62 162 ASP A C 1
ATOM 1244 O O . ASP A 1 162 ? 14.140 2.139 -2.733 1.00 90.62 162 ASP A O 1
ATOM 1248 N N . ILE A 1 163 ? 13.059 0.801 -4.195 1.00 92.56 163 ILE A N 1
ATOM 1249 C CA . ILE A 1 163 ? 13.604 -0.459 -3.677 1.00 92.56 163 ILE A CA 1
ATOM 1250 C C . ILE A 1 163 ? 14.878 -0.912 -4.407 1.00 92.56 163 ILE A C 1
ATOM 1252 O O . ILE A 1 163 ? 15.406 -1.969 -4.074 1.00 92.56 163 ILE A O 1
ATOM 1256 N N . SER A 1 164 ? 15.372 -0.152 -5.392 1.00 92.62 164 SER A N 1
ATOM 1257 C CA . SER A 1 164 ? 16.531 -0.537 -6.210 1.00 92.62 164 SER A CA 1
ATOM 1258 C C . SER A 1 164 ? 17.873 -0.373 -5.485 1.00 92.62 164 SER A C 1
ATOM 1260 O O . SER A 1 164 ? 18.021 0.524 -4.650 1.00 92.62 164 SER A O 1
ATOM 1262 N N . PRO A 1 165 ? 18.906 -1.154 -5.866 1.00 93.06 165 PRO A N 1
ATOM 1263 C CA . PRO A 1 165 ? 20.271 -0.994 -5.357 1.00 93.06 165 PRO A CA 1
ATOM 1264 C C . PRO A 1 165 ? 20.936 0.325 -5.774 1.00 93.06 165 PRO A C 1
ATOM 1266 O O . PRO A 1 165 ? 22.031 0.628 -5.309 1.00 93.06 165 PRO A O 1
ATOM 1269 N N . LEU A 1 166 ? 20.287 1.124 -6.629 1.00 90.00 166 LEU A N 1
ATOM 1270 C CA . LEU A 1 166 ? 20.767 2.443 -7.049 1.00 90.00 166 LEU A CA 1
ATOM 1271 C C . LEU A 1 166 ? 20.464 3.536 -6.014 1.00 90.00 166 LEU A C 1
ATOM 1273 O O . LEU A 1 166 ? 20.938 4.665 -6.143 1.00 90.00 166 LEU A O 1
ATOM 1277 N N . ARG A 1 167 ? 19.662 3.231 -4.986 1.00 87.88 167 ARG A N 1
ATOM 1278 C CA . ARG A 1 167 ? 19.357 4.150 -3.887 1.00 87.88 167 ARG A CA 1
ATOM 1279 C C . ARG A 1 167 ? 20.308 3.948 -2.716 1.00 87.88 167 ARG A C 1
ATOM 1281 O O . ARG A 1 167 ? 20.652 2.829 -2.350 1.00 87.88 167 ARG A O 1
ATOM 1288 N N . SER A 1 168 ? 20.668 5.049 -2.057 1.00 89.00 168 SER A N 1
ATOM 1289 C CA . SER A 1 168 ? 21.532 5.026 -0.868 1.00 89.00 168 SER A CA 1
ATOM 1290 C C . SER A 1 168 ? 20.892 4.335 0.341 1.00 89.00 168 SER A C 1
ATOM 1292 O O . SER A 1 168 ? 21.599 3.936 1.262 1.00 89.00 168 SER A O 1
ATOM 1294 N N . TRP A 1 169 ? 19.567 4.178 0.335 1.00 89.62 169 TRP A N 1
ATOM 1295 C CA . TRP A 1 169 ? 18.779 3.491 1.360 1.00 89.62 169 TRP A CA 1
ATOM 1296 C C . TRP A 1 169 ? 18.313 2.091 0.927 1.00 89.62 169 TRP A C 1
ATOM 1298 O O . TRP A 1 169 ? 17.329 1.585 1.464 1.00 89.62 169 TRP A O 1
ATOM 1308 N N . PHE A 1 170 ? 18.986 1.468 -0.047 1.00 92.31 170 PHE A N 1
ATOM 1309 C CA . PHE A 1 170 ? 18.669 0.110 -0.484 1.00 92.31 170 PHE A CA 1
ATOM 1310 C C . PHE A 1 170 ? 18.654 -0.885 0.686 1.00 92.31 170 PHE A C 1
ATOM 1312 O O . PHE A 1 170 ? 19.587 -0.945 1.493 1.00 92.31 170 PHE A O 1
ATOM 1319 N N . ASP A 1 171 ? 17.604 -1.702 0.750 1.00 93.19 171 ASP A N 1
ATOM 1320 C CA . ASP A 1 171 ? 17.496 -2.775 1.731 1.00 93.19 171 ASP A CA 1
ATOM 1321 C C . ASP A 1 171 ? 18.373 -3.962 1.313 1.00 93.19 171 ASP A C 1
ATOM 1323 O O . ASP A 1 171 ? 18.026 -4.727 0.413 1.00 93.19 171 ASP A O 1
ATOM 1327 N N . SER A 1 172 ? 19.497 -4.151 2.007 1.00 94.12 172 SER A N 1
ATOM 1328 C CA . SER A 1 172 ? 20.476 -5.209 1.721 1.00 94.12 172 SER A CA 1
ATOM 1329 C C . SER A 1 172 ? 19.945 -6.637 1.887 1.00 94.12 172 SER A C 1
ATOM 1331 O O . SER A 1 172 ? 20.622 -7.589 1.497 1.00 94.12 172 SER A O 1
ATOM 1333 N N . ARG A 1 173 ? 18.735 -6.814 2.439 1.00 95.56 173 ARG A N 1
ATOM 1334 C CA . ARG A 1 173 ? 18.032 -8.107 2.470 1.00 95.56 173 ARG A CA 1
ATOM 1335 C C . ARG A 1 173 ? 17.486 -8.503 1.095 1.00 95.56 173 ARG A C 1
ATOM 1337 O O . ARG A 1 173 ? 17.211 -9.681 0.871 1.00 95.56 173 ARG A O 1
ATOM 1344 N N . ILE A 1 174 ? 17.328 -7.548 0.179 1.00 95.12 174 ILE A N 1
ATOM 1345 C CA . ILE A 1 174 ? 16.931 -7.787 -1.209 1.00 95.12 174 ILE A CA 1
ATOM 1346 C C . ILE A 1 174 ? 18.186 -8.093 -2.038 1.00 95.12 174 ILE A C 1
ATOM 1348 O O . ILE A 1 174 ? 19.214 -7.434 -1.917 1.00 95.12 174 ILE A O 1
ATOM 1352 N N . GLN A 1 175 ? 18.119 -9.100 -2.910 1.00 95.81 175 GLN A N 1
ATOM 1353 C CA . GLN A 1 175 ? 19.233 -9.420 -3.806 1.00 95.81 175 GLN A CA 1
ATOM 1354 C C . GLN A 1 175 ? 19.306 -8.398 -4.947 1.00 95.81 175 GLN A C 1
ATOM 1356 O O . GLN A 1 175 ? 18.380 -8.303 -5.751 1.00 95.81 175 GLN A O 1
ATOM 1361 N N . ALA A 1 176 ? 20.420 -7.667 -5.045 1.00 94.00 176 ALA A N 1
ATOM 1362 C CA . ALA A 1 176 ? 20.625 -6.640 -6.071 1.00 94.00 176 ALA A CA 1
ATOM 1363 C C . ALA A 1 176 ? 20.510 -7.185 -7.510 1.00 94.00 176 ALA A C 1
ATOM 1365 O O . ALA A 1 176 ? 19.958 -6.512 -8.375 1.00 94.00 176 ALA A O 1
ATOM 1366 N N . SER A 1 177 ? 20.936 -8.430 -7.749 1.00 95.25 177 SER A N 1
ATOM 1367 C CA . SER A 1 177 ? 20.852 -9.089 -9.062 1.00 95.25 177 SER A CA 1
ATOM 1368 C C . SER A 1 177 ? 19.419 -9.288 -9.569 1.00 95.25 177 SER A C 1
ATOM 1370 O O . SER A 1 177 ? 19.215 -9.494 -10.762 1.00 95.25 177 SER A O 1
ATOM 1372 N N . LEU A 1 178 ? 18.403 -9.195 -8.700 1.00 95.38 178 LEU A N 1
ATOM 1373 C CA . LEU A 1 178 ? 17.000 -9.262 -9.124 1.00 95.38 178 LEU A CA 1
ATOM 1374 C C . LEU A 1 178 ? 16.580 -8.043 -9.962 1.00 95.38 178 LEU A C 1
ATOM 1376 O O . LEU A 1 178 ? 15.578 -8.121 -10.669 1.00 95.38 178 LEU A O 1
ATOM 1380 N N . PHE A 1 179 ? 17.325 -6.936 -9.892 1.00 94.31 179 PHE A N 1
ATOM 1381 C CA . PHE A 1 179 ? 17.023 -5.707 -10.628 1.00 94.31 179 PHE A CA 1
ATOM 1382 C C . PHE A 1 179 ? 17.629 -5.668 -12.029 1.00 94.31 179 PHE A C 1
ATOM 1384 O O . PHE A 1 179 ? 17.077 -4.984 -12.886 1.00 94.31 179 PHE A O 1
ATOM 1391 N N . GLU A 1 180 ? 18.713 -6.408 -12.286 1.00 92.00 180 GLU A N 1
ATOM 1392 C CA . GLU A 1 180 ? 19.420 -6.384 -13.577 1.00 92.00 180 GLU A CA 1
ATOM 1393 C C . GLU A 1 180 ? 18.484 -6.605 -14.782 1.00 92.00 180 GLU A C 1
ATOM 1395 O O . GLU A 1 180 ? 18.560 -5.825 -15.733 1.00 92.00 180 GLU A O 1
ATOM 1400 N N . PRO A 1 181 ? 17.526 -7.559 -14.758 1.00 94.69 181 PRO A N 1
ATOM 1401 C CA . PRO A 1 181 ? 16.613 -7.766 -15.886 1.00 94.69 181 PRO A CA 1
ATOM 1402 C C . PRO A 1 181 ? 15.614 -6.621 -16.122 1.00 94.69 181 PRO A C 1
ATOM 1404 O O . PRO A 1 181 ? 14.925 -6.615 -17.142 1.00 94.69 181 PRO A O 1
ATOM 1407 N N . LEU A 1 182 ? 15.474 -5.690 -15.172 1.00 95.06 182 LEU A N 1
ATOM 1408 C CA . LEU A 1 182 ? 14.524 -4.579 -15.239 1.00 95.06 182 LEU A CA 1
ATOM 1409 C C . LEU A 1 182 ? 15.158 -3.285 -15.760 1.00 95.06 182 LEU A C 1
ATOM 1411 O O . LEU A 1 182 ? 14.414 -2.415 -16.208 1.00 95.06 182 LEU A O 1
ATOM 1415 N N . CYS A 1 183 ? 16.488 -3.149 -15.720 1.00 91.50 183 CYS A N 1
ATOM 1416 C CA . CYS A 1 183 ? 17.190 -1.895 -16.012 1.00 91.50 183 CYS A CA 1
ATOM 1417 C C . CYS A 1 183 ? 16.809 -1.288 -17.373 1.00 91.50 183 CYS A C 1
ATOM 1419 O O . CYS A 1 183 ? 16.438 -0.116 -17.431 1.00 91.50 183 CYS A O 1
ATOM 1421 N N . ASP A 1 184 ? 16.805 -2.084 -18.448 1.00 91.69 184 ASP A N 1
ATOM 1422 C CA . ASP A 1 184 ? 16.458 -1.600 -19.794 1.00 91.69 184 ASP A CA 1
ATOM 1423 C C . ASP A 1 184 ? 15.004 -1.116 -19.881 1.00 91.69 184 ASP A C 1
ATOM 1425 O O . ASP A 1 184 ? 14.714 -0.059 -20.444 1.00 91.69 184 ASP A O 1
ATOM 1429 N N . LYS A 1 185 ? 14.069 -1.867 -19.283 1.00 93.75 185 LYS A N 1
ATOM 1430 C CA . LYS A 1 185 ? 12.650 -1.481 -19.249 1.00 93.75 185 LYS A CA 1
ATOM 1431 C C . LYS A 1 185 ? 12.441 -0.201 -18.451 1.00 93.75 185 LYS A C 1
ATOM 1433 O O . LYS A 1 185 ? 11.689 0.675 -18.867 1.00 93.75 185 LYS A O 1
ATOM 1438 N N . LEU A 1 186 ? 13.110 -0.096 -17.309 1.00 93.19 186 LEU A N 1
ATOM 1439 C CA . LEU A 1 186 ? 13.045 1.071 -16.442 1.00 93.19 186 LEU A CA 1
ATOM 1440 C C . LEU A 1 186 ? 13.596 2.316 -17.135 1.00 93.19 186 LEU A C 1
ATOM 1442 O O . LEU A 1 186 ? 12.979 3.369 -17.021 1.00 93.19 186 LEU A O 1
ATOM 1446 N N . MET A 1 187 ? 14.677 2.186 -17.910 1.00 92.19 187 MET A N 1
ATOM 1447 C CA . MET A 1 187 ? 15.217 3.275 -18.725 1.00 92.19 187 MET A CA 1
ATOM 1448 C C . MET A 1 187 ? 14.182 3.782 -19.738 1.00 92.19 187 MET A C 1
ATOM 1450 O O . MET A 1 187 ? 13.927 4.981 -19.819 1.00 92.19 187 MET A O 1
ATOM 1454 N N . ILE A 1 188 ? 13.533 2.869 -20.470 1.00 92.62 188 ILE A N 1
ATOM 1455 C CA . ILE A 1 188 ? 12.496 3.218 -21.456 1.00 92.62 188 ILE A CA 1
ATOM 1456 C C . ILE A 1 188 ? 11.330 3.957 -20.789 1.00 92.62 188 ILE A C 1
ATOM 1458 O O . ILE A 1 188 ? 10.872 4.982 -21.297 1.00 92.62 188 ILE A O 1
ATOM 1462 N N . VAL A 1 189 ? 10.845 3.451 -19.652 1.00 93.25 189 VAL A N 1
ATOM 1463 C CA . VAL A 1 189 ? 9.713 4.055 -18.938 1.00 93.25 189 VAL A CA 1
ATOM 1464 C C . VAL A 1 189 ? 10.095 5.405 -18.328 1.00 93.25 189 VAL A C 1
ATOM 1466 O O . VAL A 1 189 ? 9.338 6.361 -18.487 1.00 93.25 189 VAL A O 1
ATOM 1469 N N . ALA A 1 190 ? 11.267 5.523 -17.698 1.00 91.75 190 ALA A N 1
ATOM 1470 C CA . ALA A 1 190 ? 11.764 6.788 -17.157 1.00 91.75 190 ALA A CA 1
ATOM 1471 C C . ALA A 1 190 ? 11.876 7.854 -18.254 1.00 91.75 190 ALA A C 1
ATOM 1473 O O . ALA A 1 190 ? 11.357 8.959 -18.097 1.00 91.75 190 ALA A O 1
ATOM 1474 N N . HIS A 1 191 ? 12.439 7.492 -19.408 1.00 90.06 191 HIS A N 1
ATOM 1475 C CA . HIS A 1 191 ? 12.528 8.388 -20.555 1.00 90.06 191 HIS A CA 1
ATOM 1476 C C . HIS A 1 191 ? 11.146 8.831 -21.063 1.00 90.06 191 HIS A C 1
ATOM 1478 O O . HIS A 1 191 ? 10.953 9.998 -21.396 1.00 90.06 191 HIS A O 1
ATOM 1484 N N . ALA A 1 192 ? 10.157 7.931 -21.081 1.00 90.12 192 ALA A N 1
ATOM 1485 C CA . ALA A 1 192 ? 8.793 8.253 -21.508 1.00 90.12 192 ALA A CA 1
ATOM 1486 C C . ALA A 1 192 ? 8.068 9.239 -20.571 1.00 90.12 192 ALA A C 1
ATOM 1488 O O . ALA A 1 192 ? 7.171 9.950 -21.020 1.00 90.12 192 ALA A O 1
ATOM 1489 N N . PHE A 1 193 ? 8.443 9.288 -19.289 1.00 91.19 193 PHE A N 1
ATOM 1490 C CA . PHE A 1 193 ? 7.885 10.230 -18.313 1.00 91.19 193 PHE A CA 1
ATOM 1491 C C . PHE A 1 193 ? 8.623 11.570 -18.247 1.00 91.19 193 PHE A C 1
ATOM 1493 O O . PHE A 1 193 ? 8.116 12.524 -17.648 1.00 91.19 193 PHE A O 1
ATOM 1500 N N . ARG A 1 194 ? 9.795 11.670 -18.878 1.00 83.06 194 ARG A N 1
ATOM 1501 C CA . ARG A 1 194 ? 10.579 12.901 -18.924 1.00 83.06 194 ARG A CA 1
ATOM 1502 C C . ARG A 1 194 ? 9.836 14.002 -19.680 1.00 83.06 194 ARG A C 1
ATOM 1504 O O . ARG A 1 194 ? 9.277 13.793 -20.753 1.00 83.06 194 ARG A O 1
ATOM 1511 N N . GLY A 1 195 ? 9.843 15.204 -19.117 1.00 75.19 195 GLY A N 1
ATOM 1512 C CA . GLY A 1 195 ? 9.151 16.375 -19.648 1.00 75.19 195 GLY A CA 1
ATOM 1513 C C . GLY A 1 195 ? 7.646 16.411 -19.365 1.00 75.19 195 GLY A C 1
ATOM 1514 O O . GLY A 1 195 ? 6.992 17.389 -19.734 1.00 75.19 195 GLY A O 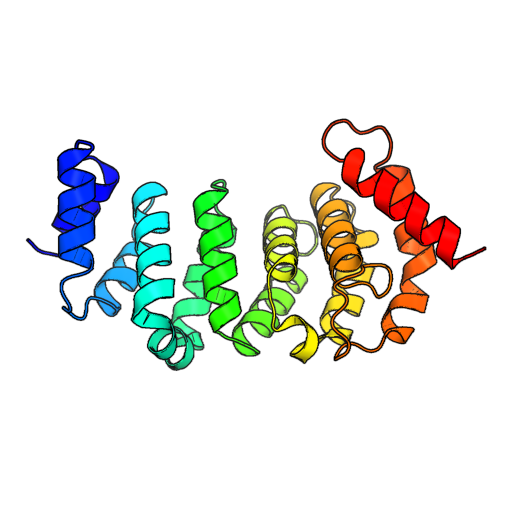1
ATOM 1515 N N . ILE A 1 196 ? 7.080 15.401 -18.690 1.00 83.81 196 ILE A N 1
ATOM 1516 C CA . ILE A 1 196 ? 5.694 15.449 -18.214 1.00 83.81 196 ILE A CA 1
ATOM 1517 C C . ILE A 1 196 ? 5.679 16.129 -16.846 1.00 83.81 196 ILE A C 1
ATOM 1519 O O . ILE A 1 196 ? 6.178 15.578 -15.869 1.00 83.81 196 ILE A O 1
ATOM 1523 N N . ARG A 1 197 ? 5.085 17.328 -16.773 1.00 76.62 197 ARG A N 1
ATOM 1524 C CA . ARG A 1 197 ? 5.141 18.238 -15.610 1.00 76.62 197 ARG A CA 1
ATOM 1525 C C . ARG A 1 197 ? 4.906 17.565 -14.252 1.00 76.62 197 ARG A C 1
ATOM 1527 O O . ARG A 1 197 ? 5.578 17.926 -13.293 1.00 76.62 197 ARG A O 1
ATOM 1534 N N . ASP A 1 198 ? 3.983 16.612 -14.176 1.00 77.44 198 ASP A N 1
ATOM 1535 C CA . ASP A 1 198 ? 3.585 15.976 -12.914 1.00 77.44 198 ASP A CA 1
ATOM 1536 C C . ASP A 1 198 ? 4.478 14.779 -12.516 1.00 77.44 198 ASP A C 1
ATOM 1538 O O . ASP A 1 198 ? 4.366 14.270 -11.402 1.00 77.44 198 ASP A O 1
ATOM 1542 N N . TYR A 1 199 ? 5.389 14.344 -13.397 1.00 79.62 199 TYR A N 1
ATOM 1543 C CA . TYR A 1 199 ? 6.222 13.145 -13.220 1.00 79.62 199 TYR A CA 1
ATOM 1544 C C . TYR A 1 199 ? 7.733 13.384 -13.407 1.00 79.62 199 TYR A C 1
ATOM 1546 O O . TYR A 1 199 ? 8.535 12.529 -13.026 1.00 79.62 199 TYR A O 1
ATOM 1554 N N . ASP A 1 200 ? 8.117 14.534 -13.970 1.00 75.25 200 ASP A N 1
ATOM 1555 C CA . ASP A 1 200 ? 9.452 14.816 -14.516 1.00 75.25 200 ASP A CA 1
ATOM 1556 C C . ASP A 1 200 ? 10.593 14.687 -13.498 1.00 75.25 200 ASP A C 1
ATOM 1558 O O . ASP A 1 200 ? 11.612 14.068 -13.792 1.00 75.25 200 ASP A O 1
ATOM 1562 N N . GLU A 1 201 ? 10.419 15.210 -12.279 1.00 81.50 201 GLU A N 1
ATOM 1563 C CA . GLU A 1 201 ? 11.491 15.241 -11.273 1.00 81.50 201 GLU A CA 1
ATOM 1564 C C . GLU A 1 201 ? 12.023 13.837 -10.952 1.00 81.50 201 GLU A C 1
ATOM 1566 O O . GLU A 1 201 ? 13.231 13.601 -10.948 1.00 81.50 201 GLU A O 1
ATOM 1571 N N . TRP A 1 202 ? 11.119 12.887 -10.713 1.00 81.62 202 TRP A N 1
ATOM 1572 C CA . TRP A 1 202 ? 11.495 11.526 -10.339 1.00 81.62 202 TRP A CA 1
ATOM 1573 C C . TRP A 1 202 ? 11.966 10.704 -11.535 1.00 81.62 202 TRP A C 1
ATOM 1575 O O . TRP A 1 202 ? 12.895 9.908 -11.400 1.00 81.62 202 TRP A O 1
ATOM 1585 N N . ALA A 1 203 ? 11.352 10.913 -12.701 1.00 82.00 203 ALA A N 1
ATOM 1586 C CA . ALA A 1 203 ? 11.736 10.239 -13.933 1.00 82.00 203 ALA A CA 1
ATOM 1587 C C . ALA A 1 203 ? 13.167 10.615 -14.355 1.00 82.00 203 ALA A C 1
ATOM 1589 O O . ALA A 1 203 ? 13.986 9.729 -14.600 1.00 82.00 203 ALA A O 1
ATOM 1590 N N . ALA A 1 204 ? 13.498 11.911 -14.343 1.00 83.88 204 ALA A N 1
ATOM 1591 C CA . ALA A 1 204 ? 14.829 12.406 -14.686 1.00 83.88 204 ALA A CA 1
ATOM 1592 C C . ALA A 1 204 ? 15.904 11.899 -13.711 1.00 83.88 204 ALA A C 1
ATOM 1594 O O . ALA A 1 204 ? 16.936 11.385 -14.138 1.00 83.88 204 ALA A O 1
ATOM 1595 N N . GLN A 1 205 ? 15.638 11.961 -12.399 1.00 83.75 205 GLN A N 1
ATOM 1596 C CA . GLN A 1 205 ? 16.569 11.439 -11.392 1.00 83.75 205 GLN A CA 1
ATOM 1597 C C . GLN A 1 205 ? 16.875 9.951 -11.588 1.00 83.75 205 GLN A C 1
ATOM 1599 O O . GLN A 1 205 ? 17.984 9.507 -11.286 1.00 83.75 205 GLN A O 1
ATOM 1604 N N . TYR A 1 206 ? 15.898 9.162 -12.041 1.00 84.94 206 TYR A N 1
ATOM 1605 C CA . TYR A 1 206 ? 16.113 7.734 -12.227 1.00 84.94 206 TYR A CA 1
ATOM 1606 C C . TYR A 1 206 ? 16.847 7.398 -13.520 1.00 84.94 206 TYR A C 1
ATOM 1608 O O . TYR A 1 206 ? 17.714 6.526 -13.508 1.00 84.94 206 TYR A O 1
ATOM 1616 N N . GLU A 1 207 ? 16.559 8.120 -14.603 1.00 85.19 207 GLU A N 1
ATOM 1617 C CA . GLU A 1 207 ? 17.309 8.020 -15.858 1.00 85.19 207 GLU A CA 1
ATOM 1618 C C . GLU A 1 207 ? 18.803 8.303 -15.629 1.00 85.19 207 GLU A C 1
ATOM 1620 O O . GLU A 1 207 ? 19.654 7.538 -16.089 1.00 85.19 207 GLU A O 1
ATOM 1625 N N . ASP A 1 208 ? 19.127 9.337 -14.845 1.00 87.44 208 ASP A N 1
ATOM 1626 C CA . ASP A 1 208 ? 20.510 9.676 -14.493 1.00 87.44 208 ASP A CA 1
ATOM 1627 C C . ASP A 1 208 ? 21.205 8.534 -13.732 1.00 87.44 208 ASP A C 1
ATOM 1629 O O . ASP A 1 208 ? 22.343 8.176 -14.045 1.00 87.44 208 ASP A O 1
ATOM 1633 N N . LEU A 1 209 ? 20.518 7.921 -12.761 1.00 88.00 209 LEU A N 1
ATOM 1634 C CA . LEU A 1 209 ? 21.056 6.792 -11.993 1.00 88.00 209 LEU A CA 1
ATOM 1635 C C . LEU A 1 209 ? 21.266 5.544 -12.851 1.00 88.00 209 LEU A C 1
ATOM 1637 O O . LEU A 1 209 ? 22.298 4.885 -12.734 1.00 88.00 209 LEU A O 1
ATOM 1641 N N . LEU A 1 210 ? 20.305 5.217 -13.716 1.00 88.62 210 LEU A N 1
ATOM 1642 C CA . LEU A 1 210 ? 20.417 4.080 -14.628 1.00 88.62 210 LEU A CA 1
ATOM 1643 C C . LEU A 1 210 ? 21.545 4.300 -15.641 1.00 88.62 210 LEU A C 1
ATOM 1645 O O . LEU A 1 210 ? 22.306 3.377 -15.916 1.00 88.62 210 LEU A O 1
ATOM 1649 N N . THR A 1 211 ? 21.704 5.525 -16.144 1.00 88.19 211 THR A N 1
ATOM 1650 C CA . THR A 1 211 ? 22.774 5.872 -17.089 1.00 88.19 211 THR A CA 1
ATOM 1651 C C . THR A 1 211 ? 24.150 5.692 -16.455 1.00 88.19 211 THR A C 1
ATOM 1653 O O . THR A 1 211 ? 25.027 5.102 -17.077 1.00 88.19 211 THR A O 1
ATOM 1656 N N . GLN A 1 212 ? 24.331 6.139 -15.207 1.00 88.56 212 GLN A N 1
ATOM 1657 C CA . GLN A 1 212 ? 25.581 5.948 -14.456 1.00 88.56 212 GLN A CA 1
ATOM 1658 C C . GLN A 1 212 ? 25.870 4.477 -14.133 1.00 88.56 212 GLN A C 1
ATOM 1660 O O . GLN A 1 212 ? 27.028 4.095 -13.996 1.00 88.56 212 GLN A O 1
ATOM 1665 N N . HIS A 1 213 ? 24.832 3.657 -13.963 1.00 86.88 213 HIS A N 1
ATOM 1666 C CA . HIS A 1 213 ? 24.983 2.238 -13.646 1.00 86.88 213 HIS A CA 1
ATOM 1667 C C . HIS A 1 213 ? 25.327 1.378 -14.871 1.00 86.88 213 HIS A C 1
ATOM 1669 O O . HIS A 1 213 ? 26.024 0.376 -14.734 1.00 86.88 213 HIS A O 1
ATOM 1675 N N . LEU A 1 214 ? 24.823 1.752 -16.051 1.00 83.44 214 LEU A N 1
ATOM 1676 C CA . LEU A 1 214 ? 24.986 1.001 -17.302 1.00 83.44 214 LEU A CA 1
ATOM 1677 C C . LEU A 1 214 ? 26.226 1.413 -18.120 1.00 83.44 214 LEU A C 1
ATOM 1679 O O . LEU A 1 214 ? 26.542 0.741 -19.103 1.00 83.44 214 LEU A O 1
ATOM 1683 N N . SER A 1 215 ? 26.894 2.512 -17.750 1.00 80.56 215 SER A N 1
ATOM 1684 C CA . SER A 1 215 ? 28.131 3.012 -18.374 1.00 80.56 215 SER A CA 1
ATOM 1685 C C . SER A 1 215 ? 29.384 2.321 -17.847 1.00 80.56 215 SER A C 1
ATOM 1687 O O . SER A 1 215 ? 30.257 1.979 -18.675 1.00 80.56 215 SER A O 1
#

pLDDT: mean 91.91, std 5.21, range [74.62, 98.31]

Organism: NCBI:txid1908235

Foldseek 3Di:
DDLVVLLCCQQPNDPVSVVVSLVVLVVPDDCLVVLLVCLVPDPGLSSLLSSLVCCLPPPLVVLQVPVVSCLVSLLVQLPDPDPSSLQSSLSSLLSNAPSSVVSLLVQCVVPVQDPSNLSSLLSLQPRPRCLVVVLSLLVSLLVQCVHPHLSSVLSSLNSCQSCAPLDPPHDPSHDNVSCVVSLVSSLVSLVVCDPVVVRNPVSVVSNVSSVVVVD

Sequence (215 aa):
MDTRGLLWLVGNGSQDEFHQALEQLDDGNNRYSELLEIIAESSNNRILFCCLEILIKRYAVQLQNDADVVIPLLLTCLMLDDGPVVDRAGRALNLLDKPGIEALLSAISASPDTAAAANYSGSLRSNSNVFLAAKQVLDLLGKQLDSPNEKVRYWAMIVLMDISPLRSWFDSRIQASLFEPLCDKLMIVAHAFRGIRDYDEWAAQYEDLLTQHLS

Secondary structure (DSSP, 8-state):
--HHHHHHHHHHS-HHHHHHHHHHHTSS---HHHHHHHHHH---HHHHHHHHHHHHHH-HHHHHHTHHHHHHHHHHHTTSS-HHHHHHHHHHHHTTHHHHHHHHHHHHHHSTTSHHHHHHHHHHHT-TTGGGGHHHHHHHHHHHTT-S-HHHHHHHHHHHHHTSTTSTT--TTS-GGGSGGGHHHHHHHHHHHTT-TTTHHHHHHHHHHHHHHH-

InterPro domains:
  IPR011989 Armadillo-like helical [G3DSA:1.25.10.10] (9-204)
  IPR016024 Armadillo-type fold [SSF48371] (13-182)